Protein AF-A0A975IEJ8-F1 (afdb_monomer_lite)

Secondary structure (DSSP, 8-state):
-HHHHHHHHHHHHHHHHS--PPP-SHHHHHHHHHTT-HHHHHHHHHTT--TT----SSSTGGGSHHHHHHH----HHHHHHTTPPP--HHHHHHHHHHHTT--TTSS-HHHHHHHHSSHHHHHHHHHHHHHTT--HHHHHHHHHHHHHHHHHHHHHHHHTT--TT--B-TGGGS--GGGTT--HHHHHHHHTSTT-B-HHHHHHTT-GGGHHHHHHHHHTTPPP-HHHHHHHHHHT-HHHHHHHHHHHHTT-

Sequence (252 aa):
MKKVIITISLLLLTVILGAQEMPLSSYYFYVAVYREDVKWVQKHLEAGYNPNKCRGEAGWVDSIPLKVLIEGFTNNYYNKIEEKPLNYSDLIILRLLVENGAHVNQLPYIWDRVYSFNNKNLKSWEREREFRGESSSDIKFQKNCFVEDANRLLQAYLEAGADPNMKGHPFPFGKSKKLLFFTDKKAFKYFNSAEATTPLYEAIKKGIQWESQVDLLLKYGAAVDESCLEAAKLSGEEAMVEKIQKLFDGVK

Radius of gyration: 21.51 Å; chains: 1; bounding box: 46×54×61 Å

Foldseek 3Di:
DVVVVVVVVVVVVCVVVVDPDQDQALASCLVCLLVLPLVSVLVNLVVVDQLQAGDADLADQSGGSLSSLLVDQQPQLVCVLVVHDGDDSSLSSVVVSVVSPRDLALALSLQVLLQVDAVVVLVVVLVVCVVVVHDPVSSLSSLLSRLVSSVPVSLSSLVSPRQQFQWADCVCVDRDPVNNPDDSVNRVCRSPDPRTDGSLLSQLLRDDSSVVVNVSSVVSPHDQDPSLLVSNVNNVDPVSNVVSVVVVVVVD

Structure (mmCIF, N/CA/C/O backbone):
data_AF-A0A975IEJ8-F1
#
_entry.id   AF-A0A975IEJ8-F1
#
loop_
_atom_site.group_PDB
_atom_site.id
_atom_site.type_symbol
_atom_site.label_atom_id
_atom_site.label_alt_id
_atom_site.label_comp_id
_atom_site.label_asym_id
_atom_site.label_entity_id
_atom_site.label_seq_id
_atom_site.pdbx_PDB_ins_code
_atom_site.Cartn_x
_atom_site.Cartn_y
_atom_site.Cartn_z
_atom_site.occupancy
_atom_site.B_iso_or_equiv
_atom_site.auth_seq_id
_atom_site.auth_comp_id
_atom_site.auth_asym_id
_atom_site.auth_atom_id
_atom_site.pdbx_PDB_model_num
ATOM 1 N N . MET A 1 1 ? 21.680 39.359 -40.114 1.00 49.34 1 MET A N 1
ATOM 2 C CA . MET A 1 1 ? 22.110 37.939 -40.131 1.00 49.34 1 MET A CA 1
ATOM 3 C C . MET A 1 1 ? 22.673 37.415 -38.803 1.00 49.34 1 MET A C 1
ATOM 5 O O . MET A 1 1 ? 22.395 36.270 -38.490 1.00 49.34 1 MET A O 1
ATOM 9 N N . LYS A 1 2 ? 23.376 38.201 -37.966 1.00 45.38 2 LYS A N 1
ATOM 10 C CA . LYS A 1 2 ? 23.919 37.704 -36.675 1.00 45.38 2 LYS A CA 1
ATOM 11 C C . LYS A 1 2 ? 22.874 37.348 -35.595 1.00 45.38 2 LYS A C 1
ATOM 13 O O . LYS A 1 2 ? 23.133 36.465 -34.791 1.00 45.38 2 LYS A O 1
ATOM 18 N N . LYS A 1 3 ? 21.690 37.979 -35.586 1.00 43.50 3 LYS A N 1
ATOM 19 C CA . LYS A 1 3 ? 20.628 37.682 -34.598 1.00 43.50 3 LYS A CA 1
ATOM 20 C C . LYS A 1 3 ? 19.886 36.361 -34.857 1.00 43.50 3 LYS A C 1
ATOM 22 O O . LYS A 1 3 ? 19.493 35.714 -33.904 1.00 43.50 3 LYS A O 1
ATOM 27 N N . VAL A 1 4 ? 19.761 35.933 -36.117 1.00 48.44 4 VAL A N 1
ATOM 28 C CA . VAL A 1 4 ? 19.039 34.697 -36.489 1.00 48.44 4 VAL A CA 1
ATOM 29 C C . VAL A 1 4 ? 19.840 33.440 -36.119 1.00 48.44 4 VAL A C 1
ATOM 31 O O . VAL A 1 4 ? 19.265 32.450 -35.684 1.00 48.44 4 VAL A O 1
ATOM 34 N N . ILE A 1 5 ? 21.173 33.502 -36.201 1.00 52.06 5 ILE A N 1
ATOM 35 C CA . ILE A 1 5 ? 22.057 32.380 -35.842 1.00 52.06 5 ILE A CA 1
ATOM 36 C C . ILE A 1 5 ? 22.053 32.139 -34.321 1.00 52.06 5 ILE A C 1
ATOM 38 O O . ILE A 1 5 ? 22.007 30.996 -33.883 1.00 52.06 5 ILE A O 1
ATOM 42 N N . ILE A 1 6 ? 22.009 33.202 -33.508 1.00 50.31 6 ILE A N 1
ATOM 43 C CA . ILE A 1 6 ? 21.992 33.086 -32.038 1.00 50.31 6 ILE A CA 1
ATOM 44 C C . ILE A 1 6 ? 20.678 32.460 -31.542 1.00 50.31 6 ILE A C 1
ATOM 46 O O . ILE A 1 6 ? 20.703 31.625 -30.642 1.00 50.31 6 ILE A O 1
ATOM 50 N N . THR A 1 7 ? 19.536 32.802 -32.148 1.00 47.66 7 THR A N 1
ATOM 51 C CA . THR A 1 7 ? 18.233 32.241 -31.751 1.00 47.66 7 THR A CA 1
ATOM 52 C C . THR A 1 7 ? 18.101 30.760 -32.121 1.00 47.66 7 THR A C 1
ATOM 54 O O . THR A 1 7 ? 17.551 29.994 -31.337 1.00 47.66 7 THR A O 1
ATOM 57 N N . ILE A 1 8 ? 18.661 30.329 -33.258 1.00 52.69 8 ILE A N 1
ATOM 58 C CA . ILE A 1 8 ? 18.662 28.915 -33.674 1.00 52.69 8 ILE A CA 1
ATOM 59 C C . ILE A 1 8 ? 19.623 28.085 -32.807 1.00 52.69 8 ILE A C 1
ATOM 61 O O . ILE A 1 8 ? 19.273 26.978 -32.408 1.00 52.69 8 ILE A O 1
ATOM 65 N N . SER A 1 9 ? 20.794 28.619 -32.441 1.00 48.53 9 SER A N 1
ATOM 66 C CA . SER A 1 9 ? 21.728 27.930 -31.538 1.00 48.53 9 SER A CA 1
ATOM 67 C C . SER A 1 9 ? 21.207 27.810 -30.102 1.00 48.53 9 SER A C 1
ATOM 69 O O . SER A 1 9 ? 21.453 26.784 -29.473 1.00 48.53 9 SER A O 1
ATOM 71 N N . LEU A 1 10 ? 20.455 28.795 -29.590 1.00 44.44 10 LEU A N 1
ATOM 72 C CA . LEU A 1 10 ? 19.790 28.669 -28.285 1.00 44.44 10 LEU A CA 1
ATOM 73 C C . LEU A 1 10 ? 18.629 27.667 -28.316 1.00 44.44 10 LEU A C 1
ATOM 75 O O . LEU A 1 10 ? 18.475 26.930 -27.349 1.00 44.44 10 LEU A O 1
ATOM 79 N N . LEU A 1 11 ? 17.859 27.603 -29.412 1.00 45.97 11 LEU A N 1
ATOM 80 C CA . LEU A 1 11 ? 16.805 26.595 -29.577 1.00 45.97 11 LEU A CA 1
ATOM 81 C C . LEU A 1 11 ? 17.379 25.175 -29.707 1.00 45.97 11 LEU A C 1
ATOM 83 O O . LEU A 1 11 ? 16.827 24.236 -29.147 1.00 45.97 11 LEU A O 1
ATOM 87 N N . LEU A 1 12 ? 18.503 25.004 -30.412 1.00 40.53 12 LEU A N 1
ATOM 88 C CA . LEU A 1 12 ? 19.187 23.709 -30.472 1.00 40.53 12 LEU A CA 1
ATOM 89 C C . LEU A 1 12 ? 19.771 23.313 -29.110 1.00 40.53 12 LEU A C 1
ATOM 91 O O . LEU A 1 12 ? 19.679 22.147 -28.741 1.00 40.53 12 LEU A O 1
ATOM 95 N N . LEU A 1 13 ? 20.324 24.256 -28.336 1.00 37.31 13 LEU A N 1
ATOM 96 C CA . LEU A 1 13 ? 20.824 23.948 -26.993 1.00 37.31 13 LEU A CA 1
ATOM 97 C C . LEU A 1 13 ? 19.699 23.581 -26.017 1.00 37.31 13 LEU A C 1
ATOM 99 O O . LEU A 1 13 ? 19.896 22.680 -25.209 1.00 37.31 13 LEU A O 1
ATOM 103 N N . THR A 1 14 ? 18.524 24.214 -26.087 1.00 43.34 14 THR A N 1
ATOM 104 C CA . THR A 1 14 ? 17.379 23.833 -25.241 1.00 43.34 14 THR A CA 1
ATOM 105 C C . THR A 1 14 ? 16.769 22.492 -25.644 1.00 43.34 14 THR A C 1
ATOM 107 O O . THR A 1 14 ? 16.325 21.754 -24.769 1.00 43.34 14 THR A O 1
ATOM 110 N N . VAL A 1 15 ? 16.820 22.117 -26.926 1.00 45.31 15 VAL A N 1
ATOM 111 C CA . VAL A 1 15 ? 16.431 20.769 -27.380 1.00 45.31 15 VAL A CA 1
ATOM 112 C C . VAL A 1 15 ? 17.440 19.705 -26.920 1.00 45.31 15 VAL A C 1
ATOM 114 O O . VAL A 1 15 ? 17.033 18.616 -26.526 1.00 45.31 15 VAL A O 1
ATOM 117 N N . ILE A 1 16 ? 18.739 20.022 -26.890 1.00 44.31 16 ILE A N 1
ATOM 118 C CA . ILE A 1 16 ? 19.797 19.095 -26.443 1.00 44.31 16 ILE A CA 1
ATOM 119 C C . ILE A 1 16 ? 19.853 18.979 -24.905 1.00 44.31 16 ILE A C 1
ATOM 121 O O . ILE A 1 16 ? 20.153 17.909 -24.382 1.00 44.31 16 ILE A O 1
ATOM 125 N N . LEU A 1 17 ? 19.511 20.037 -24.161 1.00 39.66 17 LEU A N 1
ATOM 126 C CA . LEU A 1 17 ? 19.425 20.014 -22.690 1.00 39.66 17 LEU A CA 1
ATOM 127 C C . LEU A 1 17 ? 18.091 19.451 -22.163 1.00 39.66 17 LEU A C 1
ATOM 129 O O . LEU A 1 17 ? 18.017 19.065 -20.999 1.00 39.66 17 LEU A O 1
ATOM 133 N N . GLY A 1 18 ? 17.051 19.383 -23.001 1.00 44.12 18 GLY A N 1
ATOM 134 C CA . GLY A 1 18 ? 15.711 18.900 -22.637 1.00 44.12 18 GLY A CA 1
ATOM 135 C C . GLY A 1 18 ? 15.520 17.379 -22.678 1.00 44.12 18 GLY A C 1
ATOM 136 O O . GLY A 1 18 ? 14.453 16.891 -22.315 1.00 44.12 18 GLY A O 1
ATOM 137 N N . ALA A 1 19 ? 16.526 16.615 -23.106 1.00 52.72 19 ALA A N 1
ATOM 138 C CA . ALA A 1 19 ? 16.454 15.159 -23.191 1.00 52.72 19 ALA A CA 1
ATOM 139 C C . ALA A 1 19 ? 17.810 14.534 -22.854 1.00 52.72 19 ALA A C 1
ATOM 141 O O . ALA A 1 19 ? 18.460 13.930 -23.703 1.00 52.72 19 ALA A O 1
ATOM 142 N N . GLN A 1 20 ? 18.260 14.675 -21.607 1.00 60.50 20 GLN A N 1
ATOM 143 C CA . GLN A 1 20 ? 19.351 13.827 -21.143 1.00 60.50 20 GLN A CA 1
ATOM 144 C C . GLN A 1 20 ? 18.837 12.379 -21.154 1.00 60.50 20 GLN A C 1
ATOM 146 O O . GLN A 1 20 ? 17.944 12.024 -20.382 1.00 60.50 20 GLN A O 1
ATOM 151 N N . GLU A 1 21 ? 19.323 11.567 -22.095 1.00 83.12 21 GLU A N 1
ATOM 152 C CA . GLU A 1 21 ? 18.922 10.167 -22.183 1.00 83.12 21 GLU A CA 1
ATOM 153 C C . GLU A 1 21 ? 19.316 9.432 -20.900 1.00 83.12 21 GLU A C 1
ATOM 155 O O . GLU A 1 21 ? 20.454 9.522 -20.437 1.00 83.12 21 GLU A O 1
ATOM 160 N N . MET A 1 22 ? 18.362 8.715 -20.308 1.00 87.56 22 MET A N 1
ATOM 161 C CA . MET A 1 22 ? 18.620 7.861 -19.162 1.00 87.56 22 MET A CA 1
ATOM 162 C C . MET A 1 22 ? 19.276 6.561 -19.661 1.00 87.56 22 MET A C 1
ATOM 164 O O . MET A 1 22 ? 18.692 5.878 -20.506 1.00 87.56 22 MET A O 1
ATOM 168 N N . PRO A 1 23 ? 20.472 6.186 -19.175 1.00 92.50 23 PRO A N 1
ATOM 169 C CA . PRO A 1 23 ? 21.103 4.933 -19.575 1.00 92.50 23 PRO A CA 1
ATOM 170 C C . PRO A 1 23 ? 20.243 3.733 -19.175 1.00 92.50 23 PRO A C 1
ATOM 172 O O . PRO A 1 23 ? 19.773 3.671 -18.043 1.00 92.50 23 PRO A O 1
ATOM 175 N N . LEU A 1 24 ? 20.098 2.739 -20.053 1.00 95.31 24 LEU A N 1
ATOM 176 C CA . LEU A 1 24 ? 19.436 1.485 -19.692 1.00 95.31 24 LEU A CA 1
ATOM 177 C C . LEU A 1 24 ? 20.344 0.692 -18.746 1.00 95.31 24 LEU A C 1
ATOM 179 O O . LEU A 1 24 ? 21.352 0.122 -19.162 1.00 95.31 24 LEU A O 1
ATOM 183 N N . SER A 1 25 ? 19.999 0.677 -17.459 1.00 95.81 25 SER A N 1
ATOM 184 C CA . SER A 1 25 ? 20.690 -0.103 -16.426 1.00 95.81 25 SER A CA 1
ATOM 185 C C . SER A 1 25 ? 19.736 -0.430 -15.280 1.00 95.81 25 SER A C 1
ATOM 187 O O . SER A 1 25 ? 18.724 0.241 -15.100 1.00 95.81 25 SER A O 1
ATOM 189 N N . SER A 1 26 ? 20.073 -1.405 -14.429 1.00 94.56 26 SER A N 1
ATOM 190 C CA . SER A 1 26 ? 19.203 -1.757 -13.295 1.00 94.56 26 SER A CA 1
ATOM 191 C C . SER A 1 26 ? 19.037 -0.612 -12.290 1.00 94.56 26 SER A C 1
ATOM 193 O O . SER A 1 26 ? 18.013 -0.548 -11.616 1.00 94.56 26 SER A O 1
ATOM 195 N N . TYR A 1 27 ? 20.026 0.283 -12.181 1.00 95.44 27 TYR A N 1
ATOM 196 C CA . TYR A 1 27 ? 19.934 1.476 -11.332 1.00 95.44 27 TYR A CA 1
ATOM 197 C C . TYR A 1 27 ? 18.999 2.518 -11.943 1.00 95.44 27 TYR A C 1
ATOM 199 O O . TYR A 1 27 ? 18.121 3.047 -11.275 1.00 95.44 27 TYR A O 1
ATOM 207 N N . TYR A 1 28 ? 19.130 2.769 -13.240 1.00 96.31 28 TYR A N 1
ATOM 208 C CA . TYR A 1 28 ? 18.258 3.718 -13.919 1.00 96.31 28 TYR A CA 1
ATOM 209 C C . TYR A 1 28 ? 16.823 3.206 -14.085 1.00 96.31 28 TYR A C 1
ATOM 211 O O . TYR A 1 28 ? 15.901 4.015 -14.084 1.00 96.31 28 TYR A O 1
ATOM 219 N N . PHE A 1 29 ? 16.600 1.889 -14.080 1.00 97.31 29 PHE A N 1
ATOM 220 C CA . PHE A 1 29 ? 15.250 1.345 -13.955 1.00 97.31 29 PHE A CA 1
ATOM 221 C C . PHE A 1 29 ? 14.619 1.704 -12.600 1.00 97.31 29 PHE A C 1
ATOM 223 O O . PHE A 1 29 ? 13.480 2.161 -12.559 1.00 97.31 29 PHE A O 1
ATOM 230 N N . TYR A 1 30 ? 15.379 1.589 -11.501 1.00 96.00 30 TYR A N 1
ATOM 231 C CA . TYR A 1 30 ? 14.958 2.093 -10.187 1.00 96.00 30 TYR A CA 1
ATOM 232 C C . TYR A 1 30 ? 14.643 3.595 -10.239 1.00 96.00 30 TYR A C 1
ATOM 234 O O . TYR A 1 30 ? 13.567 4.003 -9.812 1.00 96.00 30 TYR A O 1
ATOM 242 N N . VAL A 1 31 ? 15.534 4.409 -10.819 1.00 95.12 31 VAL A N 1
ATOM 243 C CA . VAL A 1 31 ? 15.336 5.864 -10.937 1.00 95.12 31 VAL A CA 1
ATOM 244 C C . VAL A 1 31 ? 14.078 6.202 -11.740 1.00 95.12 31 VAL A C 1
ATOM 246 O O . VAL A 1 31 ? 13.349 7.109 -11.351 1.00 95.12 31 VAL A O 1
ATOM 249 N N . ALA A 1 32 ? 13.809 5.491 -12.838 1.00 96.25 32 ALA A N 1
ATOM 250 C CA . ALA A 1 32 ? 12.614 5.697 -13.653 1.00 96.25 32 ALA A CA 1
ATOM 251 C C . ALA A 1 32 ? 11.329 5.407 -12.865 1.00 96.25 32 ALA A C 1
ATOM 253 O O . ALA A 1 32 ? 10.400 6.208 -12.911 1.00 96.25 32 ALA A O 1
ATOM 254 N N . VAL A 1 33 ? 11.299 4.309 -12.101 1.00 96.31 33 VAL A N 1
ATOM 255 C CA . VAL A 1 33 ? 10.155 3.959 -11.242 1.00 96.31 33 VAL A CA 1
ATOM 256 C C . VAL A 1 33 ? 9.995 4.971 -10.106 1.00 96.31 33 VAL A C 1
ATOM 258 O O . VAL A 1 33 ? 8.903 5.491 -9.912 1.00 96.31 33 VAL A O 1
ATOM 261 N N . TYR A 1 34 ? 11.080 5.311 -9.405 1.00 93.81 34 TYR A N 1
ATOM 262 C CA . TYR A 1 34 ? 11.079 6.275 -8.299 1.00 93.81 34 TYR A CA 1
ATOM 263 C C . TYR A 1 34 ? 10.619 7.677 -8.725 1.00 93.81 34 TYR A C 1
ATOM 265 O O . TYR A 1 34 ? 9.957 8.377 -7.967 1.00 93.81 34 TYR A O 1
ATOM 273 N N . ARG A 1 35 ? 10.972 8.103 -9.944 1.00 92.94 35 ARG A N 1
ATOM 274 C CA . ARG A 1 35 ? 10.556 9.395 -10.515 1.00 92.94 35 ARG A CA 1
ATOM 275 C C . ARG A 1 35 ? 9.203 9.347 -11.217 1.00 92.94 35 ARG A C 1
ATOM 277 O O . ARG A 1 35 ? 8.796 10.363 -11.773 1.00 92.94 35 ARG A O 1
ATOM 284 N N . GLU A 1 36 ? 8.554 8.187 -11.233 1.00 94.56 36 GLU A N 1
ATOM 285 C CA . GLU A 1 36 ? 7.299 7.952 -11.941 1.00 94.56 36 GLU A CA 1
ATOM 286 C C . GLU A 1 36 ? 7.369 8.347 -13.436 1.00 94.56 36 GLU A C 1
ATOM 288 O O . GLU A 1 36 ? 6.415 8.863 -14.022 1.00 94.56 36 GLU A O 1
ATOM 293 N N . ASP A 1 37 ? 8.513 8.096 -14.083 1.00 95.06 37 ASP A N 1
ATOM 294 C CA . ASP A 1 37 ? 8.721 8.403 -15.500 1.00 95.06 37 ASP A CA 1
ATOM 295 C C . ASP A 1 37 ? 8.233 7.248 -16.383 1.00 95.06 37 ASP A C 1
ATOM 297 O O . ASP A 1 37 ? 8.970 6.308 -16.698 1.00 95.06 37 ASP A O 1
ATOM 301 N N . VAL A 1 38 ? 6.965 7.334 -16.795 1.00 96.94 38 VAL A N 1
ATOM 302 C CA . VAL A 1 38 ? 6.269 6.315 -17.600 1.00 96.94 38 VAL A CA 1
ATOM 303 C C . VAL A 1 38 ? 7.073 5.916 -18.838 1.00 96.94 38 VAL A C 1
ATOM 305 O O . VAL A 1 38 ? 7.212 4.731 -19.141 1.00 96.94 38 VAL A O 1
ATOM 308 N N . LYS A 1 39 ? 7.631 6.900 -19.554 1.00 97.19 39 LYS A N 1
ATOM 309 C CA . LYS A 1 39 ? 8.361 6.664 -20.804 1.00 97.19 39 LYS A CA 1
ATOM 310 C C . LYS A 1 39 ? 9.624 5.853 -20.546 1.00 97.19 39 LYS A C 1
ATOM 312 O O . LYS A 1 39 ? 9.934 4.942 -21.314 1.00 97.19 39 LYS A O 1
ATOM 317 N N . TRP A 1 40 ? 10.370 6.182 -19.495 1.00 97.62 40 TRP A N 1
ATOM 318 C CA . TRP A 1 40 ? 11.585 5.443 -19.169 1.00 97.62 40 TRP A CA 1
ATOM 319 C C . TRP A 1 40 ? 11.301 4.081 -18.550 1.00 97.62 40 TRP A C 1
ATOM 321 O O . TRP A 1 40 ? 12.028 3.144 -18.871 1.00 97.62 40 TRP A O 1
ATOM 331 N N . VAL A 1 41 ? 10.246 3.926 -17.746 1.00 98.12 41 VAL A N 1
ATOM 332 C CA . VAL A 1 41 ? 9.804 2.602 -17.279 1.00 98.12 41 VAL A CA 1
ATOM 333 C C . VAL A 1 41 ? 9.491 1.700 -18.472 1.00 98.12 41 VAL A C 1
ATOM 335 O O . VAL A 1 41 ? 10.059 0.613 -18.566 1.00 98.12 41 VAL A O 1
ATOM 338 N N . GLN A 1 42 ? 8.681 2.181 -19.421 1.00 98.56 42 GLN A N 1
ATOM 339 C CA . GLN A 1 42 ? 8.337 1.442 -20.637 1.00 98.56 42 GLN A CA 1
ATOM 340 C C . GLN A 1 42 ? 9.589 1.013 -21.414 1.00 98.56 42 GLN A C 1
ATOM 342 O O . GLN A 1 42 ? 9.758 -0.167 -21.709 1.00 98.56 42 GLN A O 1
ATOM 347 N N . LYS A 1 43 ? 10.517 1.946 -21.671 1.00 98.00 43 LYS A N 1
ATOM 348 C CA . LYS A 1 43 ? 11.773 1.649 -22.380 1.00 98.00 43 LYS A CA 1
ATOM 349 C C . LYS A 1 43 ? 12.623 0.576 -21.693 1.00 98.00 43 LYS A C 1
ATOM 351 O O . LYS A 1 43 ? 13.257 -0.224 -22.375 1.00 98.00 43 LYS A O 1
ATOM 356 N N . HIS A 1 44 ? 12.682 0.565 -20.360 1.00 98.50 44 HIS A N 1
ATOM 357 C CA . HIS A 1 44 ? 13.417 -0.475 -19.635 1.00 98.50 44 HIS A CA 1
ATOM 358 C C . HIS A 1 44 ? 12.715 -1.832 -19.755 1.00 98.50 44 HIS A C 1
ATOM 360 O O . HIS A 1 44 ? 13.378 -2.835 -20.007 1.00 98.50 44 HIS A O 1
ATOM 366 N N . LEU A 1 45 ? 11.389 -1.880 -19.632 1.00 98.50 45 LEU A N 1
ATOM 367 C CA . LEU A 1 45 ? 10.635 -3.128 -19.782 1.00 98.50 45 LEU A CA 1
ATOM 368 C C . LEU A 1 45 ? 10.785 -3.713 -21.197 1.00 98.50 45 LEU A C 1
ATOM 370 O O . LEU A 1 45 ? 11.111 -4.889 -21.337 1.00 98.50 45 LEU A O 1
ATOM 374 N N . GLU A 1 46 ? 10.688 -2.881 -22.239 1.00 98.31 46 GLU A N 1
ATOM 375 C CA . GLU A 1 46 ? 10.922 -3.274 -23.641 1.00 98.31 46 GLU A CA 1
ATOM 376 C C . GLU A 1 46 ? 12.343 -3.796 -23.892 1.00 98.31 46 GLU A C 1
ATOM 378 O O . GLU A 1 46 ? 12.551 -4.680 -24.721 1.00 98.31 46 GLU A O 1
ATOM 383 N N . ALA A 1 47 ? 13.329 -3.288 -23.148 1.00 98.00 47 ALA A N 1
ATOM 384 C CA . ALA A 1 47 ? 14.708 -3.766 -23.194 1.00 98.00 47 ALA A CA 1
ATOM 385 C C . ALA A 1 47 ? 14.939 -5.074 -22.403 1.00 98.00 47 ALA A C 1
ATOM 387 O O . ALA A 1 47 ? 16.080 -5.527 -22.296 1.00 98.00 47 ALA A O 1
ATOM 388 N N . GLY A 1 48 ? 13.888 -5.682 -21.840 1.00 97.88 48 GLY A N 1
ATOM 389 C CA . GLY A 1 48 ? 13.944 -6.973 -21.149 1.00 97.88 48 GLY A CA 1
ATOM 390 C C . GLY A 1 48 ? 14.348 -6.895 -19.675 1.00 97.88 48 GLY A C 1
ATOM 391 O O . GLY A 1 48 ? 14.806 -7.890 -19.107 1.00 97.88 48 GLY A O 1
ATOM 392 N N . TYR A 1 49 ? 14.217 -5.729 -19.035 1.00 98.12 49 TYR A N 1
ATOM 393 C CA . TYR A 1 49 ? 14.493 -5.601 -17.604 1.00 98.12 49 TYR A CA 1
ATOM 394 C C . TYR A 1 49 ? 13.446 -6.344 -16.770 1.00 98.12 49 TYR A C 1
ATOM 396 O O . TYR A 1 49 ? 12.249 -6.271 -17.027 1.00 98.12 49 TYR A O 1
ATOM 404 N N . ASN A 1 50 ? 13.907 -7.044 -15.730 1.00 97.81 50 ASN A N 1
ATOM 405 C CA . ASN A 1 50 ? 13.035 -7.809 -14.844 1.00 97.81 50 ASN A CA 1
ATOM 406 C C . ASN A 1 50 ? 12.148 -6.864 -14.005 1.00 97.81 50 ASN A C 1
ATOM 408 O O . ASN A 1 50 ? 12.687 -6.133 -13.170 1.00 97.81 50 ASN A O 1
ATOM 412 N N . PRO A 1 51 ? 10.809 -6.915 -14.122 1.00 97.88 51 PRO A N 1
ATOM 413 C CA . PRO A 1 51 ? 9.911 -6.017 -13.390 1.00 97.88 51 PRO A CA 1
ATOM 414 C C . PRO A 1 51 ? 9.866 -6.287 -11.875 1.00 97.88 51 PRO A C 1
ATOM 416 O O . PRO A 1 51 ? 9.334 -5.478 -11.121 1.00 97.88 51 PRO A O 1
ATOM 419 N N . ASN A 1 52 ? 10.454 -7.393 -11.409 1.00 97.06 52 ASN A N 1
ATOM 420 C CA . ASN A 1 52 ? 10.583 -7.751 -9.994 1.00 97.06 52 ASN A CA 1
ATOM 421 C C . ASN A 1 52 ? 11.942 -7.368 -9.393 1.00 97.06 52 ASN A C 1
ATOM 423 O O . ASN A 1 52 ? 12.200 -7.655 -8.222 1.00 97.06 52 ASN A O 1
ATOM 427 N N . LYS A 1 53 ? 12.854 -6.779 -10.185 1.00 95.31 53 LYS A N 1
ATOM 428 C CA . LYS A 1 53 ? 14.211 -6.487 -9.720 1.00 95.31 53 LYS A CA 1
ATOM 429 C C . LYS A 1 53 ? 14.839 -5.269 -10.389 1.00 95.31 53 LYS A C 1
ATOM 431 O O . LYS A 1 53 ? 15.079 -5.244 -11.592 1.00 95.31 53 LYS A O 1
ATOM 436 N N . CYS A 1 54 ? 15.252 -4.317 -9.568 1.00 94.75 54 CYS A N 1
ATOM 437 C CA . CYS A 1 54 ? 16.104 -3.196 -9.945 1.00 94.75 54 CYS A CA 1
ATOM 438 C C . CYS A 1 54 ? 17.306 -3.096 -8.986 1.00 94.75 54 CYS A C 1
ATOM 440 O O . CYS A 1 54 ? 17.520 -3.967 -8.139 1.00 94.75 54 CYS A O 1
ATOM 442 N N . ARG A 1 55 ? 18.147 -2.069 -9.151 1.00 91.31 55 ARG A N 1
ATOM 443 C CA . ARG A 1 55 ? 19.221 -1.740 -8.205 1.00 91.31 55 ARG A CA 1
ATOM 444 C C . ARG A 1 55 ? 18.853 -0.445 -7.486 1.00 91.31 55 ARG A C 1
ATOM 446 O O . ARG A 1 55 ? 19.135 0.629 -8.005 1.00 91.31 55 ARG A O 1
ATOM 453 N N . GLY A 1 56 ? 18.239 -0.578 -6.315 1.00 85.06 56 GLY A N 1
ATOM 454 C CA . GLY A 1 56 ? 17.880 0.546 -5.455 1.00 85.06 56 GLY A CA 1
ATOM 455 C C . GLY A 1 56 ? 19.063 1.174 -4.715 1.00 85.06 56 GLY A C 1
ATOM 456 O O . GLY A 1 56 ? 20.190 0.671 -4.772 1.00 85.06 56 GLY A O 1
ATOM 457 N N . GLU A 1 57 ? 18.800 2.266 -3.995 1.00 83.75 57 GLU A N 1
ATOM 458 C CA . GLU A 1 57 ? 19.823 3.029 -3.263 1.00 83.75 57 GLU A CA 1
ATOM 459 C C . GLU A 1 57 ? 19.957 2.609 -1.794 1.00 83.75 57 GLU A C 1
ATOM 461 O O . GLU A 1 57 ? 21.074 2.575 -1.273 1.00 83.75 57 GLU A O 1
ATOM 466 N N . ALA A 1 58 ? 18.856 2.245 -1.128 1.00 77.50 58 ALA A N 1
ATOM 467 C CA . ALA A 1 58 ? 18.839 1.925 0.301 1.00 77.50 58 ALA A CA 1
ATOM 468 C C . ALA A 1 58 ? 18.753 0.419 0.617 1.00 77.50 58 ALA A C 1
ATOM 470 O O . ALA A 1 58 ? 18.534 0.031 1.767 1.00 77.50 58 ALA A O 1
ATOM 471 N N . GLY A 1 59 ? 19.005 -0.447 -0.368 1.00 76.00 59 GLY A N 1
ATOM 472 C CA . GLY A 1 59 ? 19.179 -1.885 -0.158 1.00 76.00 59 GLY A CA 1
ATOM 473 C C . GLY A 1 59 ? 18.029 -2.743 -0.680 1.00 76.00 59 GLY A C 1
ATOM 474 O O . GLY A 1 59 ? 17.554 -2.554 -1.798 1.00 76.00 59 GLY A O 1
ATOM 475 N N . TRP A 1 60 ? 17.657 -3.761 0.103 1.00 87.12 60 TRP A N 1
ATOM 476 C CA . TRP A 1 60 ? 16.797 -4.865 -0.340 1.00 87.12 60 TRP A CA 1
ATOM 477 C C . TRP A 1 60 ? 15.406 -4.415 -0.815 1.00 87.12 60 TRP A C 1
ATOM 479 O O . TRP A 1 60 ? 14.990 -4.811 -1.901 1.00 87.12 60 TRP A O 1
ATOM 489 N N . VAL A 1 61 ? 14.721 -3.561 -0.047 1.00 84.31 61 VAL A N 1
ATOM 490 C CA . VAL A 1 61 ? 13.368 -3.077 -0.385 1.00 84.31 61 VAL A CA 1
ATOM 491 C C . VAL A 1 61 ? 13.349 -2.223 -1.655 1.00 84.31 61 VAL A C 1
ATOM 493 O O . VAL A 1 61 ? 12.523 -2.463 -2.531 1.00 84.31 61 VAL A O 1
ATOM 496 N N . ASP A 1 62 ? 14.315 -1.317 -1.819 1.00 87.25 62 ASP A N 1
ATOM 497 C CA . ASP A 1 62 ? 14.425 -0.438 -2.995 1.00 87.25 62 ASP A CA 1
ATOM 498 C C . ASP A 1 62 ? 14.819 -1.190 -4.271 1.00 87.25 62 ASP A C 1
ATOM 500 O O . ASP A 1 62 ? 14.804 -0.633 -5.365 1.00 87.25 62 ASP A O 1
ATOM 504 N N . SER A 1 63 ? 15.220 -2.456 -4.148 1.00 91.38 63 SER A N 1
ATOM 505 C CA . SER A 1 63 ? 15.578 -3.299 -5.289 1.00 91.38 63 SER A CA 1
ATOM 506 C C . SER A 1 63 ? 14.360 -3.979 -5.925 1.00 91.38 63 SER A C 1
ATOM 508 O O . SER A 1 63 ? 14.532 -4.820 -6.809 1.00 91.38 63 SER A O 1
ATOM 510 N N . ILE A 1 64 ? 13.141 -3.633 -5.492 1.00 94.69 64 ILE A N 1
ATOM 511 C CA . ILE A 1 64 ? 11.880 -4.210 -5.965 1.00 94.69 64 ILE A CA 1
ATOM 512 C C . ILE A 1 64 ? 10.994 -3.080 -6.524 1.00 94.69 64 ILE A C 1
ATOM 514 O O . ILE A 1 64 ? 10.489 -2.274 -5.744 1.00 94.69 64 ILE A O 1
ATOM 518 N N . PRO A 1 65 ? 10.757 -3.009 -7.849 1.00 96.81 65 PRO A N 1
ATOM 519 C CA . PRO A 1 65 ? 10.029 -1.902 -8.479 1.00 96.81 65 PRO A CA 1
ATOM 520 C C . PRO A 1 65 ? 8.651 -1.598 -7.879 1.00 96.81 65 PRO A C 1
ATOM 522 O O . PRO A 1 65 ? 8.358 -0.441 -7.593 1.00 96.81 65 PRO A O 1
ATOM 525 N N . LEU A 1 66 ? 7.827 -2.616 -7.607 1.00 97.06 66 LEU A N 1
ATOM 526 C CA . LEU A 1 66 ? 6.525 -2.405 -6.959 1.00 97.06 66 LEU A CA 1
ATOM 527 C C . LEU A 1 66 ? 6.661 -1.828 -5.540 1.00 97.06 66 LEU A C 1
ATOM 529 O O . LEU A 1 66 ? 5.863 -0.991 -5.130 1.00 97.06 66 LEU A O 1
ATOM 533 N N . LYS A 1 67 ? 7.715 -2.195 -4.797 1.00 94.31 67 LYS A N 1
ATOM 534 C CA . LYS A 1 67 ? 7.964 -1.602 -3.477 1.00 94.31 67 LYS A CA 1
ATOM 535 C C . LYS A 1 67 ? 8.298 -0.116 -3.584 1.00 94.31 67 LYS A C 1
ATOM 537 O O . LYS A 1 67 ? 7.780 0.683 -2.813 1.00 94.31 67 LYS A O 1
ATOM 542 N N . VAL A 1 68 ? 9.143 0.242 -4.546 1.00 94.06 68 VAL A N 1
ATOM 543 C CA . VAL A 1 68 ? 9.532 1.635 -4.804 1.00 94.06 68 VAL A CA 1
ATOM 544 C C . VAL A 1 68 ? 8.308 2.460 -5.187 1.00 94.06 68 VAL A C 1
ATOM 546 O O . VAL A 1 68 ? 8.098 3.547 -4.659 1.00 94.06 68 VAL A O 1
ATOM 549 N N . LEU A 1 69 ? 7.465 1.916 -6.066 1.00 95.12 69 LEU A N 1
ATOM 550 C CA . LEU A 1 69 ? 6.267 2.597 -6.535 1.00 95.12 69 LEU A CA 1
ATOM 551 C C . LEU A 1 69 ? 5.249 2.830 -5.413 1.00 95.12 69 LEU A C 1
ATOM 553 O O . LEU A 1 69 ? 4.682 3.913 -5.322 1.00 95.12 69 LEU A O 1
ATOM 557 N N . ILE A 1 70 ? 5.004 1.834 -4.553 1.00 91.94 70 ILE A N 1
ATOM 558 C CA . ILE A 1 70 ? 3.957 1.953 -3.529 1.00 91.94 70 ILE A CA 1
ATOM 559 C C . ILE A 1 70 ? 4.306 2.925 -2.392 1.00 91.94 70 ILE A C 1
ATOM 561 O O . ILE A 1 70 ? 3.406 3.433 -1.717 1.00 91.94 70 ILE A O 1
ATOM 565 N N . GLU A 1 71 ? 5.589 3.242 -2.200 1.00 86.06 71 GLU A N 1
ATOM 566 C CA . GLU A 1 71 ? 6.020 4.330 -1.313 1.00 86.06 71 GLU A CA 1
ATOM 567 C C . GLU A 1 71 ? 5.715 5.720 -1.889 1.00 86.06 71 GLU A C 1
ATOM 569 O O . GLU A 1 71 ? 5.549 6.678 -1.129 1.00 86.06 71 GLU A O 1
ATOM 574 N N . GLY A 1 72 ? 5.618 5.829 -3.217 1.00 81.75 72 GLY A N 1
ATOM 575 C CA . GLY A 1 72 ? 5.352 7.073 -3.929 1.00 81.75 72 GLY A CA 1
ATOM 576 C C . GLY A 1 72 ? 4.032 7.716 -3.510 1.00 81.75 72 GLY A C 1
ATOM 577 O O . GLY A 1 72 ? 3.014 7.053 -3.296 1.00 81.75 72 GLY A O 1
ATOM 578 N N . PHE A 1 73 ? 4.032 9.037 -3.372 1.00 81.00 73 PHE A N 1
ATOM 579 C CA . PHE A 1 73 ? 2.826 9.814 -3.107 1.00 81.00 73 PHE A CA 1
ATOM 580 C C . PHE A 1 73 ? 2.812 10.998 -4.068 1.00 81.00 73 PHE A C 1
ATOM 582 O O . PHE A 1 73 ? 3.494 11.995 -3.835 1.00 81.00 73 PHE A O 1
ATOM 589 N N . THR A 1 74 ? 2.041 10.879 -5.153 1.00 74.50 74 THR A N 1
ATOM 590 C CA . THR A 1 74 ? 1.949 11.875 -6.240 1.00 74.50 74 THR A CA 1
ATOM 591 C C . THR A 1 74 ? 1.464 13.250 -5.772 1.00 74.50 74 THR A C 1
ATOM 593 O O . THR A 1 74 ? 1.543 14.219 -6.526 1.00 74.50 74 THR A O 1
ATOM 596 N N . ASN A 1 75 ? 0.984 13.353 -4.526 1.00 80.50 75 ASN A N 1
ATOM 597 C CA . ASN A 1 75 ? 0.389 14.545 -3.934 1.00 80.50 75 ASN A CA 1
ATOM 598 C C . ASN A 1 75 ? -0.792 15.073 -4.768 1.00 80.50 75 ASN A C 1
ATOM 600 O O . ASN A 1 75 ? -1.014 16.283 -4.830 1.00 80.50 75 ASN A O 1
ATOM 604 N N . ASN A 1 76 ? -1.583 14.187 -5.387 1.00 86.56 76 ASN A N 1
ATOM 605 C CA . ASN A 1 76 ? -2.785 14.591 -6.121 1.00 86.56 76 ASN A CA 1
ATOM 606 C C . ASN A 1 76 ? -3.785 15.312 -5.227 1.00 86.56 76 ASN A C 1
ATOM 608 O O . ASN A 1 76 ? -4.545 16.134 -5.730 1.00 86.56 76 ASN A O 1
ATOM 612 N N . TYR A 1 77 ? -3.764 15.064 -3.914 1.00 85.88 77 TYR A N 1
ATOM 613 C CA . TYR A 1 77 ? -4.552 15.861 -2.978 1.00 85.88 77 TYR A CA 1
ATOM 614 C C . TYR A 1 77 ? -4.234 17.362 -3.110 1.00 85.88 77 TYR A C 1
ATOM 616 O O . TYR A 1 77 ? -5.158 18.163 -3.162 1.00 85.88 77 TYR A O 1
ATOM 624 N N . TYR A 1 78 ? -2.959 17.748 -3.255 1.00 85.06 78 TYR A N 1
ATOM 625 C CA . TYR A 1 78 ? -2.556 19.144 -3.438 1.00 85.06 78 TYR A CA 1
ATOM 626 C C . TYR A 1 78 ? -3.052 19.695 -4.776 1.00 85.06 78 TYR A C 1
ATOM 628 O O . TYR A 1 78 ? -3.630 20.777 -4.819 1.00 85.06 78 TYR A O 1
ATOM 636 N N . ASN A 1 79 ? -2.908 18.925 -5.858 1.00 88.88 79 ASN A N 1
ATOM 637 C CA . ASN A 1 79 ? -3.424 19.332 -7.165 1.00 88.88 79 ASN A CA 1
ATOM 638 C C . ASN A 1 79 ? -4.948 19.495 -7.154 1.00 88.88 79 ASN A C 1
ATOM 640 O O . ASN A 1 79 ? -5.452 20.436 -7.751 1.00 88.88 79 ASN A O 1
ATOM 644 N N . LYS A 1 80 ? -5.678 18.641 -6.431 1.00 87.50 80 LYS A N 1
ATOM 645 C CA . LYS A 1 80 ? -7.132 18.748 -6.266 1.00 87.50 80 LYS A CA 1
ATOM 646 C C . LYS A 1 80 ? -7.536 20.014 -5.508 1.00 87.50 80 LYS A C 1
ATOM 648 O O . LYS A 1 80 ? -8.481 20.675 -5.915 1.00 87.50 80 LYS A O 1
ATOM 653 N N . ILE A 1 81 ? -6.814 20.355 -4.440 1.00 86.12 81 ILE A N 1
ATOM 654 C CA . ILE A 1 81 ? -7.046 21.574 -3.645 1.00 86.12 81 ILE A CA 1
ATOM 655 C C . ILE A 1 81 ? -6.788 22.833 -4.479 1.00 86.12 81 ILE A C 1
ATOM 657 O O . ILE A 1 81 ? -7.512 23.813 -4.369 1.00 86.12 81 ILE A O 1
ATOM 661 N N . GLU A 1 82 ? -5.758 22.793 -5.318 1.00 87.50 82 GLU A N 1
ATOM 662 C CA . GLU A 1 82 ? -5.298 23.921 -6.133 1.00 87.50 82 GLU A CA 1
ATOM 663 C C . GLU A 1 82 ? -5.916 23.952 -7.539 1.00 87.50 82 GLU A C 1
ATOM 665 O O . GLU A 1 82 ? -5.478 24.738 -8.377 1.00 87.50 82 GLU A O 1
ATOM 670 N N . GLU A 1 83 ? -6.866 23.057 -7.826 1.00 89.44 83 GLU A N 1
ATOM 671 C CA . GLU A 1 83 ? -7.509 22.898 -9.139 1.00 89.44 83 GLU A CA 1
ATOM 672 C C . GLU A 1 83 ? -6.511 22.714 -10.306 1.00 89.44 83 GLU A C 1
ATOM 674 O O . GLU A 1 83 ? -6.730 23.138 -11.443 1.00 89.44 83 GLU A O 1
ATOM 679 N N . LYS A 1 84 ? -5.384 22.051 -10.031 1.00 91.69 84 LYS A N 1
ATOM 680 C CA . LYS A 1 84 ? -4.343 21.706 -11.007 1.00 91.69 84 LYS A CA 1
ATOM 681 C C . LYS A 1 84 ? -4.610 20.331 -11.632 1.00 91.69 84 LYS A C 1
ATOM 683 O O . LYS A 1 84 ? -5.258 19.483 -11.013 1.00 91.69 84 LYS A O 1
ATOM 688 N N . PRO A 1 85 ? -4.070 20.060 -12.836 1.00 91.12 85 PRO A N 1
ATOM 689 C CA . PRO A 1 85 ? -4.153 18.737 -13.444 1.00 91.12 85 PRO A CA 1
ATOM 690 C C . PRO A 1 85 ? -3.644 17.634 -12.508 1.00 91.12 85 PRO A C 1
ATOM 692 O O . PRO A 1 85 ? -2.581 17.755 -11.896 1.00 91.12 85 PRO A O 1
ATOM 695 N N . LEU A 1 86 ? -4.406 16.547 -12.414 1.00 90.69 86 LEU A N 1
ATOM 696 C CA . LEU A 1 86 ? -4.043 15.376 -11.619 1.00 90.69 86 LEU A CA 1
ATOM 697 C C . LEU A 1 86 ? -3.002 14.525 -12.362 1.00 90.69 86 LEU A C 1
ATOM 699 O O . LEU A 1 86 ? -3.032 14.417 -13.588 1.00 90.69 86 LEU A O 1
ATOM 703 N N . ASN A 1 87 ? -2.089 13.909 -11.612 1.00 90.56 87 ASN A N 1
ATOM 704 C CA . ASN A 1 87 ? -1.035 13.039 -12.125 1.00 90.56 87 ASN A CA 1
ATOM 705 C C . ASN A 1 87 ? -1.334 11.574 -11.766 1.00 90.56 87 ASN A C 1
ATOM 707 O O . ASN A 1 87 ? -1.455 11.228 -10.593 1.00 90.56 87 ASN A O 1
ATOM 711 N N . TYR A 1 88 ? -1.419 10.706 -12.773 1.00 92.75 88 TYR A N 1
ATOM 712 C CA . TYR A 1 88 ? -1.685 9.272 -12.606 1.00 92.75 88 TYR A CA 1
ATOM 713 C C . TYR A 1 88 ? -0.560 8.390 -13.168 1.00 92.75 88 TYR A C 1
ATOM 715 O O . TYR A 1 88 ? -0.794 7.231 -13.514 1.00 92.75 88 TYR A O 1
ATOM 723 N N . SER A 1 89 ? 0.657 8.931 -13.291 1.00 94.50 89 SER A N 1
ATOM 724 C CA . SER A 1 89 ? 1.825 8.188 -13.778 1.00 94.50 89 SER A CA 1
ATOM 725 C C . SER A 1 89 ? 2.093 6.922 -12.969 1.00 94.50 89 SER A C 1
ATOM 727 O O . SER A 1 89 ? 2.436 5.892 -13.544 1.00 94.50 89 SER A O 1
ATOM 729 N N . ASP A 1 90 ? 1.876 6.963 -11.656 1.00 94.75 90 ASP A N 1
ATOM 730 C CA . ASP A 1 90 ? 2.037 5.810 -10.775 1.00 94.75 90 ASP A CA 1
ATOM 731 C C . ASP A 1 90 ? 1.081 4.652 -11.116 1.00 94.75 90 ASP A C 1
ATOM 733 O O . ASP A 1 90 ? 1.505 3.499 -11.153 1.00 94.75 90 ASP A O 1
ATOM 737 N N . LEU A 1 91 ? -0.181 4.936 -11.457 1.00 95.62 91 LEU A N 1
ATOM 738 C CA . LEU A 1 91 ? -1.150 3.922 -11.893 1.00 95.62 91 LEU A CA 1
ATOM 739 C C . LEU A 1 91 ? -0.761 3.310 -13.238 1.00 95.62 91 LEU A C 1
ATOM 741 O O . LEU A 1 91 ? -0.922 2.106 -13.446 1.00 95.62 91 LEU A O 1
ATOM 745 N N . ILE A 1 92 ? -0.252 4.139 -14.152 1.00 97.00 92 ILE A N 1
ATOM 746 C CA . ILE A 1 92 ? 0.227 3.676 -15.456 1.00 97.00 92 ILE A CA 1
ATOM 747 C C . ILE A 1 92 ? 1.433 2.757 -15.251 1.00 97.00 92 ILE A C 1
ATOM 749 O O . ILE A 1 92 ? 1.465 1.658 -15.794 1.00 97.00 92 ILE A O 1
ATOM 753 N N . ILE A 1 93 ? 2.393 3.162 -14.419 1.00 98.12 93 ILE A N 1
ATOM 754 C CA . ILE A 1 93 ? 3.594 2.374 -14.123 1.00 98.12 93 ILE A CA 1
ATOM 755 C C . ILE A 1 93 ? 3.250 1.072 -13.405 1.00 98.12 93 ILE A C 1
ATOM 757 O O . ILE A 1 93 ? 3.812 0.039 -13.759 1.00 98.12 93 ILE A O 1
ATOM 761 N N . LEU A 1 94 ? 2.311 1.086 -12.452 1.00 98.25 94 LEU A N 1
ATOM 762 C CA . LEU A 1 94 ? 1.823 -0.135 -11.808 1.00 98.25 94 LEU A CA 1
ATOM 763 C C . LEU A 1 94 ? 1.331 -1.130 -12.859 1.00 98.25 94 LEU A C 1
ATOM 765 O O . LEU A 1 94 ? 1.771 -2.278 -12.872 1.00 98.25 94 LEU A O 1
ATOM 769 N N . ARG A 1 95 ? 0.462 -0.675 -13.766 1.00 98.44 95 ARG A N 1
ATOM 770 C CA . ARG A 1 95 ? -0.066 -1.510 -14.846 1.00 98.44 95 ARG A CA 1
ATOM 771 C C . ARG A 1 95 ? 1.052 -2.064 -15.724 1.00 98.44 95 ARG A C 1
ATOM 773 O O . ARG A 1 95 ? 1.094 -3.270 -15.928 1.00 98.44 95 ARG A O 1
ATOM 780 N N . LEU A 1 96 ? 1.981 -1.215 -16.166 1.00 98.56 96 LEU A N 1
ATOM 781 C CA . LEU A 1 96 ? 3.119 -1.637 -16.986 1.00 98.56 96 LEU A CA 1
ATOM 782 C C . LEU A 1 96 ? 3.959 -2.714 -16.294 1.00 98.56 96 LEU A C 1
ATOM 784 O O . LEU A 1 96 ? 4.314 -3.714 -16.914 1.00 98.56 96 LEU A O 1
ATOM 788 N N . LEU A 1 97 ? 4.262 -2.537 -15.006 1.00 98.69 97 LEU A N 1
ATOM 789 C CA . LEU A 1 97 ? 5.026 -3.514 -14.234 1.00 98.69 97 LEU A CA 1
ATOM 790 C C . LEU A 1 97 ? 4.275 -4.849 -14.132 1.00 98.69 97 LEU A C 1
ATOM 792 O O . LEU A 1 97 ? 4.870 -5.894 -14.395 1.00 98.69 97 LEU A O 1
ATOM 796 N N . VAL A 1 98 ? 2.982 -4.828 -13.794 1.00 98.50 98 VAL A N 1
ATOM 797 C CA . VAL A 1 98 ? 2.160 -6.045 -13.660 1.00 98.50 98 VAL A CA 1
ATOM 798 C C . VAL A 1 98 ? 1.998 -6.766 -14.999 1.00 98.50 98 VAL A C 1
ATOM 800 O O . VAL A 1 98 ? 2.230 -7.971 -15.062 1.00 98.50 98 VAL A O 1
ATOM 803 N N . GLU A 1 99 ? 1.688 -6.047 -16.080 1.00 98.25 99 GLU A N 1
ATOM 804 C CA . GLU A 1 99 ? 1.553 -6.610 -17.435 1.00 98.25 99 GLU A CA 1
ATOM 805 C C . GLU A 1 99 ? 2.849 -7.268 -17.928 1.00 98.25 99 GLU A C 1
ATOM 807 O O . GLU A 1 99 ? 2.802 -8.242 -18.677 1.00 98.25 99 GLU A O 1
ATOM 812 N N . ASN A 1 100 ? 4.007 -6.786 -17.469 1.00 98.56 100 ASN A N 1
ATOM 813 C CA . ASN A 1 100 ? 5.308 -7.367 -17.800 1.00 98.56 100 ASN A CA 1
ATOM 814 C C . ASN A 1 100 ? 5.765 -8.463 -16.817 1.00 98.56 100 ASN A C 1
ATOM 816 O O . ASN A 1 100 ? 6.868 -8.988 -16.965 1.00 98.56 100 ASN A O 1
ATOM 820 N N . GLY A 1 101 ? 4.932 -8.847 -15.841 1.00 98.25 101 GLY A N 1
ATOM 821 C CA . GLY A 1 101 ? 5.180 -9.981 -14.944 1.00 98.25 101 GLY A CA 1
ATOM 822 C C . GLY A 1 101 ? 5.641 -9.619 -13.530 1.00 98.25 101 GLY A C 1
ATOM 823 O O . GLY A 1 101 ? 6.229 -10.467 -12.850 1.00 98.25 101 GLY A O 1
ATOM 824 N N . ALA A 1 102 ? 5.410 -8.388 -13.061 1.00 98.31 102 ALA A N 1
ATOM 825 C CA . ALA A 1 102 ? 5.626 -8.058 -11.654 1.00 98.31 102 ALA A CA 1
ATOM 826 C C . ALA A 1 102 ? 4.690 -8.865 -10.739 1.00 98.31 102 ALA A C 1
ATOM 828 O O . ALA A 1 102 ? 3.491 -8.995 -10.986 1.00 98.31 102 ALA A O 1
ATOM 829 N N . HIS A 1 103 ? 5.231 -9.380 -9.642 1.00 97.75 103 HIS A N 1
ATOM 830 C CA . HIS A 1 103 ? 4.520 -10.186 -8.666 1.00 97.75 103 HIS A CA 1
ATOM 831 C C . HIS A 1 103 ? 3.908 -9.291 -7.586 1.00 97.75 103 HIS A C 1
ATOM 833 O O . HIS A 1 103 ? 4.565 -8.925 -6.612 1.00 97.75 103 HIS A O 1
ATOM 839 N N . VAL A 1 104 ? 2.614 -8.996 -7.719 1.00 97.44 104 VAL A N 1
ATOM 840 C CA . VAL A 1 104 ? 1.847 -8.157 -6.774 1.00 97.44 104 VAL A CA 1
ATOM 841 C C . VAL A 1 104 ? 1.784 -8.702 -5.342 1.00 97.44 104 VAL A C 1
ATOM 843 O O . VAL A 1 104 ? 1.453 -7.959 -4.429 1.00 97.44 104 VAL A O 1
ATOM 846 N N . ASN A 1 105 ? 2.151 -9.970 -5.134 1.00 96.88 105 ASN A N 1
ATOM 847 C CA . ASN A 1 105 ? 2.211 -10.628 -3.825 1.00 96.88 105 ASN A CA 1
ATOM 848 C C . ASN A 1 105 ? 3.645 -11.020 -3.415 1.00 96.88 105 ASN A C 1
ATOM 850 O O . ASN A 1 105 ? 3.835 -11.870 -2.548 1.00 96.88 105 ASN A O 1
ATOM 854 N N . GLN A 1 106 ? 4.680 -10.432 -4.034 1.00 95.69 106 GLN A N 1
ATOM 855 C CA . GLN A 1 106 ? 6.075 -10.673 -3.632 1.00 95.69 106 GLN A CA 1
ATOM 856 C C . GLN A 1 106 ? 6.360 -10.157 -2.215 1.00 95.69 106 GLN A C 1
ATOM 858 O O . GLN A 1 106 ? 7.152 -10.757 -1.494 1.00 95.69 106 GLN A O 1
ATOM 863 N N . LEU A 1 107 ? 5.725 -9.055 -1.814 1.00 95.50 107 LEU A N 1
ATOM 864 C CA . LEU A 1 107 ? 5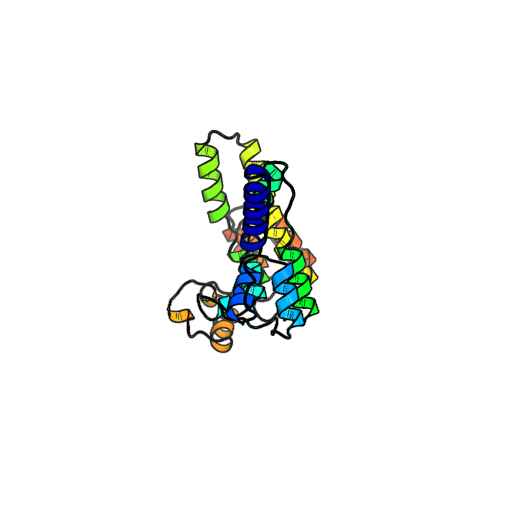.806 -8.462 -0.479 1.00 95.50 107 LEU A CA 1
ATOM 865 C C . LEU A 1 107 ? 4.416 -7.976 -0.045 1.00 95.50 107 LEU A C 1
ATOM 867 O O . LEU A 1 107 ? 3.559 -7.780 -0.905 1.00 95.50 107 LEU A O 1
ATOM 871 N N . PRO A 1 108 ? 4.182 -7.734 1.259 1.00 97.12 108 PRO A N 1
ATOM 872 C CA . PRO A 1 108 ? 2.904 -7.221 1.751 1.00 97.12 108 PRO A CA 1
ATOM 873 C C . PRO A 1 108 ? 2.741 -5.721 1.425 1.00 97.12 108 PRO A C 1
ATOM 875 O O . PRO A 1 108 ? 2.761 -4.867 2.310 1.00 97.12 108 PRO A O 1
ATOM 878 N N . TYR A 1 109 ? 2.608 -5.382 0.140 1.00 96.75 109 TYR A N 1
ATOM 879 C CA . TYR A 1 109 ? 2.529 -4.000 -0.346 1.00 96.75 109 TYR A CA 1
ATOM 880 C C . TYR A 1 109 ? 1.310 -3.260 0.218 1.00 96.75 109 TYR A C 1
ATOM 882 O O . TYR A 1 109 ? 1.435 -2.134 0.696 1.00 96.75 109 TYR A O 1
ATOM 890 N N . ILE A 1 110 ? 0.144 -3.917 0.239 1.00 98.12 110 ILE A N 1
ATOM 891 C CA . ILE A 1 110 ? -1.087 -3.369 0.832 1.00 98.12 110 ILE A CA 1
ATOM 892 C C . ILE A 1 110 ? -0.838 -2.962 2.286 1.00 98.12 110 ILE A C 1
ATOM 894 O O . ILE A 1 110 ? -1.174 -1.845 2.682 1.00 98.12 110 ILE A O 1
ATOM 898 N N . TRP A 1 111 ? -0.187 -3.832 3.063 1.00 98.12 111 TRP A N 1
ATOM 899 C CA . TRP A 1 111 ? 0.164 -3.537 4.449 1.00 98.12 111 TRP A CA 1
ATOM 900 C C . TRP A 1 111 ? 1.094 -2.330 4.553 1.00 98.12 111 TRP A C 1
ATOM 902 O O . TRP A 1 111 ? 0.825 -1.418 5.326 1.00 98.12 111 TRP A O 1
ATOM 912 N N . ASP A 1 112 ? 2.167 -2.302 3.760 1.00 95.75 112 ASP A N 1
ATOM 913 C CA . ASP A 1 112 ? 3.172 -1.235 3.793 1.00 95.75 112 ASP A CA 1
ATOM 914 C C . ASP A 1 112 ? 2.564 0.137 3.479 1.00 95.75 112 ASP A C 1
ATOM 916 O O . ASP A 1 112 ? 2.821 1.115 4.189 1.00 95.75 112 ASP A O 1
ATOM 920 N N . ARG A 1 113 ? 1.676 0.198 2.480 1.00 95.56 113 ARG A N 1
ATOM 921 C CA . ARG A 1 113 ? 0.926 1.409 2.140 1.00 95.56 113 ARG A CA 1
ATOM 922 C C . ARG A 1 113 ? 0.047 1.859 3.298 1.00 95.56 113 ARG A C 1
ATOM 924 O O . ARG A 1 113 ? 0.102 3.019 3.700 1.00 95.56 113 ARG A O 1
ATOM 931 N N . VAL A 1 114 ? -0.755 0.950 3.849 1.00 97.06 114 VAL A N 1
ATOM 932 C CA . VAL A 1 114 ? -1.632 1.264 4.980 1.00 97.06 114 VAL A CA 1
ATOM 933 C C . VAL A 1 114 ? -0.796 1.734 6.170 1.00 97.06 114 VAL A C 1
ATOM 935 O O . VAL A 1 114 ? -1.086 2.779 6.737 1.00 97.06 114 VAL A O 1
ATOM 938 N N . TYR A 1 115 ? 0.275 1.045 6.535 1.00 95.75 115 TYR A N 1
ATOM 939 C CA . TYR A 1 115 ? 1.086 1.411 7.693 1.00 95.75 115 TYR A CA 1
ATOM 940 C C . TYR A 1 115 ? 1.777 2.783 7.538 1.00 95.75 115 TYR A C 1
ATOM 942 O O . TYR A 1 115 ? 1.815 3.590 8.477 1.00 95.75 115 TYR A O 1
ATOM 950 N N . SER A 1 116 ? 2.295 3.070 6.339 1.00 92.31 116 SER A N 1
ATOM 951 C CA . SER A 1 116 ? 3.105 4.263 6.055 1.00 92.31 116 SER A CA 1
ATOM 952 C C . SER A 1 116 ? 2.317 5.575 6.093 1.00 92.31 116 SER A C 1
ATOM 954 O O . SER A 1 116 ? 2.862 6.599 6.512 1.00 92.31 116 SER A O 1
ATOM 956 N N . PHE A 1 117 ? 1.038 5.557 5.702 1.00 91.56 117 PHE A N 1
ATOM 957 C CA . PHE A 1 117 ? 0.167 6.736 5.719 1.00 91.56 117 PHE A CA 1
ATOM 958 C C . PHE A 1 117 ? -0.796 6.668 6.903 1.00 91.56 117 PHE A C 1
ATOM 960 O O . PHE A 1 117 ? -1.780 5.926 6.895 1.00 91.56 117 PHE A O 1
ATOM 967 N N . ASN A 1 118 ? -0.497 7.441 7.948 1.00 91.50 118 ASN A N 1
ATOM 968 C CA . ASN A 1 118 ? -1.196 7.364 9.228 1.00 91.50 118 ASN A CA 1
ATOM 969 C C . ASN A 1 118 ? -1.466 8.747 9.848 1.00 91.50 118 ASN A C 1
ATOM 971 O O . ASN A 1 118 ? -1.169 9.802 9.281 1.00 91.50 118 ASN A O 1
ATOM 975 N N . ASN A 1 119 ? -2.030 8.747 11.057 1.00 92.88 119 ASN A N 1
ATOM 976 C CA . ASN A 1 119 ? -2.416 9.966 11.768 1.00 92.88 119 ASN A CA 1
ATOM 977 C C . ASN A 1 119 ? -1.241 10.899 12.096 1.00 92.88 119 ASN A C 1
ATOM 979 O O . ASN A 1 119 ? -1.467 12.085 12.320 1.00 92.88 119 ASN A O 1
ATOM 983 N N . LYS A 1 120 ? 0.011 10.422 12.109 1.00 90.50 120 LYS A N 1
ATOM 984 C CA . LYS A 1 120 ? 1.180 11.299 12.268 1.00 90.50 120 LYS A CA 1
ATOM 985 C C . LYS A 1 120 ? 1.344 12.218 11.057 1.00 90.50 120 LYS A C 1
ATOM 987 O O . LYS A 1 120 ? 1.645 13.395 11.246 1.00 90.50 120 LYS A O 1
ATOM 992 N N . ASN A 1 121 ? 1.124 11.703 9.843 1.00 86.06 121 ASN A N 1
ATOM 993 C CA . ASN A 1 121 ? 1.167 12.498 8.614 1.00 86.06 121 ASN A CA 1
ATOM 994 C C . ASN A 1 121 ? 0.083 13.580 8.651 1.00 86.06 121 ASN A C 1
ATOM 996 O O . ASN A 1 121 ? 0.400 14.762 8.527 1.00 86.06 121 ASN A O 1
ATOM 1000 N N . LEU A 1 122 ? -1.162 13.180 8.938 1.00 87.44 122 LEU A N 1
ATOM 1001 C CA . LEU A 1 122 ? -2.303 14.095 9.020 1.00 87.44 122 LEU A CA 1
ATOM 1002 C C . LEU A 1 122 ? -2.102 15.177 10.087 1.00 87.44 122 LEU A C 1
ATOM 1004 O O . LEU A 1 122 ? -2.271 16.350 9.787 1.00 87.44 122 LEU A O 1
ATOM 1008 N N . LYS A 1 123 ? -1.666 14.816 11.302 1.00 89.69 123 LYS A N 1
ATOM 1009 C CA . LYS A 1 123 ? -1.424 15.783 12.391 1.00 89.69 123 LYS A CA 1
ATOM 1010 C C . LYS A 1 123 ? -0.273 16.742 12.098 1.00 89.69 123 LYS A C 1
ATOM 1012 O O . LYS A 1 123 ? -0.286 17.887 12.539 1.00 89.69 123 LYS A O 1
ATOM 1017 N N . SER A 1 124 ? 0.776 16.278 11.415 1.00 87.00 124 SER A N 1
ATOM 1018 C CA . SER A 1 124 ? 1.874 17.164 11.018 1.00 87.00 124 SER A CA 1
ATOM 1019 C C . SER A 1 124 ? 1.392 18.209 10.020 1.00 87.00 124 SER A C 1
ATOM 1021 O O . SER A 1 124 ? 1.731 19.379 10.154 1.00 87.00 124 SER A O 1
ATOM 1023 N N . TRP A 1 125 ? 0.592 17.765 9.057 1.00 84.62 125 TRP A N 1
ATOM 1024 C CA . TRP A 1 125 ? 0.021 18.594 8.012 1.00 84.62 125 TRP A CA 1
ATOM 1025 C C . TRP A 1 125 ? -1.023 19.583 8.564 1.00 84.62 125 TRP A C 1
ATOM 1027 O O . TRP A 1 125 ? -0.957 20.774 8.281 1.00 84.62 125 TRP A O 1
ATOM 1037 N N . GLU A 1 126 ? -1.915 19.117 9.440 1.00 87.81 126 GLU A N 1
ATOM 1038 C CA . GLU A 1 126 ? -2.950 19.916 10.110 1.00 87.81 126 GLU A CA 1
ATOM 1039 C C . GLU A 1 126 ? -2.341 21.091 10.884 1.00 87.81 126 GLU A C 1
ATOM 1041 O O . GLU A 1 126 ? -2.717 22.236 10.648 1.00 87.81 126 GLU A O 1
ATOM 1046 N N . ARG A 1 127 ? -1.302 20.843 11.694 1.00 87.81 127 ARG A N 1
ATOM 1047 C CA . ARG A 1 127 ? -0.600 21.905 12.440 1.00 87.81 127 ARG A CA 1
ATOM 1048 C C . ARG A 1 127 ? 0.019 22.976 11.543 1.00 87.81 127 ARG A C 1
ATOM 1050 O O . ARG A 1 127 ? 0.058 24.144 11.916 1.00 87.81 127 ARG A O 1
ATOM 1057 N N . GLU A 1 128 ? 0.532 22.595 10.374 1.00 86.44 128 GLU A N 1
ATOM 1058 C CA . GLU A 1 128 ? 1.098 23.555 9.420 1.00 86.44 128 GLU A CA 1
ATOM 1059 C C . GLU A 1 128 ? 0.017 24.489 8.855 1.00 86.44 128 GLU A C 1
ATOM 1061 O O . GLU A 1 128 ? 0.267 25.669 8.625 1.00 86.44 128 GLU A O 1
ATOM 1066 N N . ARG A 1 129 ? -1.187 23.962 8.634 1.00 85.12 129 ARG A N 1
ATOM 1067 C CA . ARG A 1 129 ? -2.321 24.675 8.034 1.00 85.12 129 ARG A CA 1
ATOM 1068 C C . ARG A 1 129 ? -3.026 25.568 9.049 1.00 85.12 129 ARG A C 1
ATOM 1070 O O . ARG A 1 129 ? -3.312 26.724 8.748 1.00 85.12 129 ARG A O 1
ATOM 1077 N N . GLU A 1 130 ? -3.168 25.090 10.284 1.00 89.12 130 GLU A N 1
ATOM 1078 C CA . GLU A 1 130 ? -3.585 25.912 11.426 1.00 89.12 130 GLU A CA 1
ATOM 1079 C C . GLU A 1 130 ? -2.641 27.106 11.621 1.00 89.12 130 GLU A C 1
ATOM 1081 O O . GLU A 1 130 ? -3.093 28.238 11.772 1.00 89.12 130 GLU A O 1
ATOM 1086 N N . PHE A 1 131 ? -1.323 26.884 11.539 1.00 89.19 131 PHE A N 1
ATOM 1087 C CA . PHE A 1 131 ? -0.330 27.960 11.634 1.00 89.19 131 PHE A CA 1
ATOM 1088 C C . PHE A 1 131 ? -0.451 28.995 10.500 1.00 89.19 131 PHE A C 1
ATOM 1090 O O . PHE A 1 131 ? -0.176 30.175 10.711 1.00 89.19 131 PHE A O 1
ATOM 1097 N N . ARG A 1 132 ? -0.887 28.576 9.305 1.00 88.31 132 ARG A N 1
ATOM 1098 C CA . ARG A 1 132 ? -1.163 29.465 8.162 1.00 88.31 132 ARG A CA 1
ATOM 1099 C C . ARG A 1 132 ? -2.503 30.208 8.277 1.00 88.31 132 ARG A C 1
ATOM 1101 O O . ARG A 1 132 ? -2.770 31.068 7.443 1.00 88.31 132 ARG A O 1
ATOM 1108 N N . GLY A 1 133 ? -3.313 29.916 9.297 1.00 89.62 133 GLY A N 1
ATOM 1109 C CA . GLY A 1 133 ? -4.603 30.566 9.536 1.00 89.62 133 GLY A CA 1
ATOM 1110 C C . GLY A 1 133 ? -5.748 30.032 8.674 1.00 89.62 133 GLY A C 1
ATOM 1111 O O . GLY A 1 133 ? -6.726 30.745 8.459 1.00 89.62 133 GLY A O 1
ATOM 1112 N N . GLU A 1 134 ? -5.632 28.806 8.159 1.00 88.44 134 GLU A N 1
ATOM 1113 C CA . GLU A 1 134 ? -6.690 28.183 7.358 1.00 88.44 134 GLU A CA 1
ATOM 1114 C C . GLU A 1 134 ? -7.902 27.786 8.212 1.00 88.44 134 GLU A C 1
ATOM 1116 O O . GLU A 1 134 ? -7.782 27.480 9.402 1.00 88.44 134 GLU A O 1
ATOM 1121 N N . SER A 1 135 ? -9.094 27.790 7.607 1.00 89.81 135 SER A N 1
ATOM 1122 C CA . SER A 1 135 ? -10.325 27.472 8.331 1.00 89.81 135 SER A CA 1
ATOM 1123 C C . SER A 1 135 ? -10.420 25.979 8.666 1.00 89.81 135 SER A C 1
ATOM 1125 O O . SER A 1 135 ? -9.911 25.117 7.946 1.00 89.81 135 SER A O 1
ATOM 1127 N N . SER A 1 136 ? -11.146 25.632 9.733 1.00 88.19 136 SER A N 1
ATOM 1128 C CA . SER A 1 136 ? -11.360 24.226 10.107 1.00 88.19 136 SER A CA 1
ATOM 1129 C C . SER A 1 136 ? -12.073 23.415 9.014 1.00 88.19 136 SER A C 1
ATOM 1131 O O . SER A 1 136 ? -11.826 22.215 8.881 1.00 88.19 136 SER A O 1
ATOM 1133 N N . SER A 1 137 ? -12.942 24.047 8.215 1.00 88.31 137 SER A N 1
ATOM 1134 C CA . SER A 1 137 ? -13.575 23.405 7.057 1.00 88.31 137 SER A CA 1
ATOM 1135 C C . SER A 1 137 ? -12.568 23.074 5.959 1.00 88.31 137 SER A C 1
ATOM 1137 O O . SER A 1 137 ? -12.621 21.968 5.419 1.00 88.31 137 SER A O 1
ATOM 1139 N N . ASP A 1 138 ? -11.624 23.976 5.682 1.00 88.19 138 ASP A N 1
ATOM 1140 C CA . ASP A 1 138 ? -10.589 23.753 4.669 1.00 88.19 138 ASP A CA 1
ATOM 1141 C C . ASP A 1 138 ? -9.651 22.635 5.112 1.00 88.19 138 ASP A C 1
ATOM 1143 O O . ASP A 1 138 ? -9.391 21.702 4.355 1.00 88.19 138 ASP A O 1
ATOM 1147 N N . ILE A 1 139 ? -9.213 22.661 6.372 1.00 89.25 139 ILE A N 1
ATOM 1148 C CA . ILE A 1 139 ? -8.380 21.607 6.963 1.00 89.25 139 ILE A CA 1
ATOM 1149 C C . ILE A 1 139 ? -9.071 20.241 6.838 1.00 89.25 139 ILE A C 1
ATOM 1151 O O . ILE A 1 139 ? -8.449 19.265 6.412 1.00 89.25 139 ILE A O 1
ATOM 1155 N N . LYS A 1 140 ? -10.372 20.160 7.149 1.00 91.00 140 LYS A N 1
ATOM 1156 C CA . LYS A 1 140 ? -11.152 18.919 7.016 1.00 91.00 140 LYS A CA 1
ATOM 1157 C C . LYS A 1 140 ? -11.232 18.440 5.563 1.00 91.00 140 LYS A C 1
ATOM 1159 O O . LYS A 1 140 ? -11.008 17.258 5.301 1.00 91.00 140 LYS A O 1
ATOM 1164 N N . PHE A 1 141 ? -11.538 19.332 4.622 1.00 90.00 141 PHE A N 1
ATOM 1165 C CA . PHE A 1 141 ? -11.601 19.002 3.196 1.00 90.00 141 PHE A CA 1
ATOM 1166 C C . PHE A 1 141 ? -10.269 18.443 2.680 1.00 90.00 141 PHE A C 1
ATOM 1168 O O . PHE A 1 141 ? -10.226 17.404 2.018 1.00 90.00 141 PHE A O 1
ATOM 1175 N N . GLN A 1 142 ? -9.168 19.091 3.038 1.00 89.38 142 GLN A N 1
ATOM 1176 C CA . GLN A 1 142 ? -7.835 18.702 2.599 1.00 89.38 142 GLN A CA 1
ATOM 1177 C C . GLN A 1 142 ? -7.374 17.371 3.228 1.00 89.38 142 GLN A C 1
ATOM 1179 O O . GLN A 1 142 ? -6.781 16.546 2.530 1.00 89.38 142 GLN A O 1
ATOM 1184 N N . LYS A 1 143 ? -7.717 17.093 4.500 1.00 91.19 143 LYS A N 1
ATOM 1185 C CA . LYS A 1 143 ? -7.507 15.768 5.129 1.00 91.19 143 LYS A CA 1
ATOM 1186 C C . LYS A 1 143 ? -8.236 14.662 4.364 1.00 91.19 143 LYS A C 1
ATOM 1188 O O . LYS A 1 143 ? -7.656 13.605 4.126 1.00 91.19 143 LYS A O 1
ATOM 1193 N N . ASN A 1 144 ? -9.467 14.916 3.919 1.00 92.00 144 ASN A N 1
ATOM 1194 C CA . ASN A 1 144 ? -10.213 13.957 3.104 1.00 92.00 144 ASN A CA 1
ATOM 1195 C C . ASN A 1 144 ? -9.540 13.718 1.744 1.00 92.00 144 ASN A C 1
ATOM 1197 O O . ASN A 1 144 ? -9.395 12.567 1.338 1.00 92.00 144 ASN A O 1
ATOM 1201 N N . CYS A 1 145 ? -9.060 14.777 1.081 1.00 91.56 145 CYS A N 1
ATOM 1202 C CA . CYS A 1 145 ? -8.314 14.649 -0.175 1.00 91.56 145 CYS A CA 1
ATOM 1203 C C . CYS A 1 145 ? -7.029 13.821 -0.000 1.00 91.56 145 CYS A C 1
ATOM 1205 O O . CYS A 1 145 ? -6.678 13.032 -0.875 1.00 91.56 145 CYS A O 1
ATOM 1207 N N . PHE A 1 146 ? -6.334 13.967 1.133 1.00 92.12 146 PHE A N 1
ATOM 1208 C CA . PHE A 1 146 ? -5.146 13.169 1.446 1.00 92.12 146 PHE A CA 1
ATOM 1209 C C . PHE A 1 146 ? -5.473 11.675 1.577 1.00 92.12 146 PHE A C 1
ATOM 1211 O O . PHE A 1 146 ? -4.776 10.837 1.006 1.00 92.12 146 PHE A O 1
ATOM 1218 N N . VAL A 1 147 ? -6.535 11.333 2.316 1.00 94.31 147 VAL A N 1
ATOM 1219 C CA . VAL A 1 147 ? -6.971 9.936 2.490 1.00 94.31 147 VAL A CA 1
ATOM 1220 C C . VAL A 1 147 ? -7.410 9.330 1.154 1.00 94.31 147 VAL A C 1
ATOM 1222 O O . VAL A 1 147 ? -7.062 8.189 0.855 1.00 94.31 1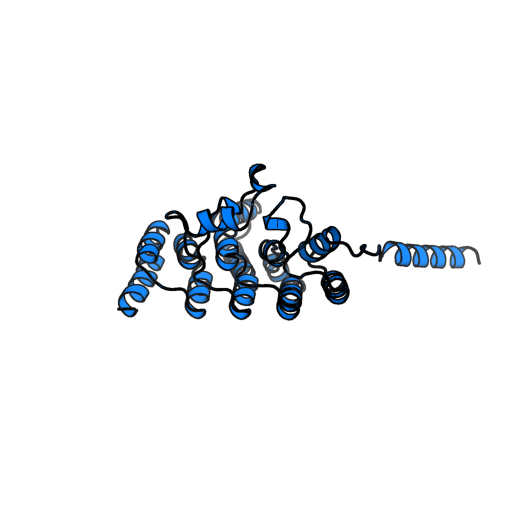47 VAL A O 1
ATOM 1225 N N . GLU A 1 148 ? -8.114 10.096 0.319 1.00 93.56 148 GLU A N 1
ATOM 1226 C CA . GLU A 1 148 ? -8.501 9.685 -1.035 1.00 93.56 148 GLU A CA 1
ATOM 1227 C C . GLU A 1 148 ? -7.279 9.343 -1.902 1.00 93.56 148 GLU A C 1
ATOM 1229 O O . GLU A 1 148 ? -7.236 8.277 -2.515 1.00 93.56 148 GLU A O 1
ATOM 1234 N N . ASP A 1 149 ? -6.247 10.191 -1.903 1.00 92.06 149 ASP A N 1
ATOM 1235 C CA . ASP A 1 149 ? -5.022 9.938 -2.673 1.00 92.06 149 ASP A CA 1
ATOM 1236 C C . ASP A 1 149 ? -4.212 8.750 -2.118 1.00 92.06 149 ASP A C 1
ATOM 1238 O O . ASP A 1 149 ? -3.658 7.944 -2.872 1.00 92.06 149 ASP A O 1
ATOM 1242 N N . ALA A 1 150 ? -4.207 8.557 -0.794 1.00 92.75 150 ALA A N 1
ATOM 1243 C CA . ALA A 1 150 ? -3.633 7.362 -0.177 1.00 92.75 150 ALA A CA 1
ATOM 1244 C C . ALA A 1 150 ? -4.342 6.078 -0.627 1.00 92.75 150 ALA A C 1
ATOM 1246 O O . ALA A 1 150 ? -3.667 5.092 -0.947 1.00 92.75 150 ALA A O 1
ATOM 1247 N N . ASN A 1 151 ? -5.674 6.114 -0.699 1.00 95.75 151 ASN A N 1
ATOM 1248 C CA . ASN A 1 151 ? -6.505 4.984 -1.101 1.00 95.75 151 ASN A CA 1
ATOM 1249 C C . ASN A 1 151 ? -6.461 4.701 -2.604 1.00 95.75 151 ASN A C 1
ATOM 1251 O O . ASN A 1 151 ? -6.647 3.555 -2.998 1.00 95.75 151 ASN A O 1
ATOM 1255 N N . ARG A 1 152 ? -6.171 5.693 -3.447 1.00 95.19 152 ARG A N 1
ATOM 1256 C CA . ARG A 1 152 ? -6.111 5.527 -4.906 1.00 95.19 152 ARG A CA 1
ATOM 1257 C C . ARG A 1 152 ? -5.100 4.463 -5.343 1.00 95.19 152 ARG A C 1
ATOM 1259 O O . ARG A 1 152 ? -5.461 3.532 -6.058 1.00 95.19 152 ARG A O 1
ATOM 1266 N N . LEU A 1 153 ? -3.839 4.583 -4.916 1.00 94.88 153 LEU A N 1
ATOM 1267 C CA . LEU A 1 153 ? -2.814 3.594 -5.273 1.00 94.88 153 LEU A CA 1
ATOM 1268 C C . LEU A 1 153 ? -3.052 2.262 -4.546 1.00 94.88 153 LEU A C 1
ATOM 1270 O O . LEU A 1 153 ? -2.864 1.206 -5.138 1.00 94.88 153 LEU A O 1
ATOM 1274 N N . LEU A 1 154 ? -3.543 2.301 -3.300 1.00 97.31 154 LEU A N 1
ATOM 1275 C CA . LEU A 1 154 ? -3.957 1.103 -2.560 1.00 97.31 154 LEU A CA 1
ATOM 1276 C C . LEU A 1 154 ? -5.001 0.289 -3.344 1.00 97.31 154 LEU A C 1
ATOM 1278 O O . LEU A 1 154 ? -4.823 -0.909 -3.543 1.00 97.31 154 LEU A O 1
ATOM 1282 N N . GLN A 1 155 ? -6.055 0.950 -3.829 1.00 98.00 155 GLN A N 1
ATOM 1283 C CA . GLN A 1 155 ? -7.102 0.341 -4.641 1.00 98.00 155 GLN A CA 1
ATOM 1284 C C . GLN A 1 155 ? -6.527 -0.271 -5.918 1.00 98.00 155 GLN A C 1
ATOM 1286 O O . GLN A 1 155 ? -6.881 -1.395 -6.251 1.00 98.00 155 GLN A O 1
ATOM 1291 N N . ALA A 1 156 ? -5.615 0.421 -6.599 1.00 97.44 156 ALA A N 1
ATOM 1292 C CA . ALA A 1 156 ? -5.022 -0.088 -7.831 1.00 97.44 156 ALA A CA 1
ATOM 1293 C C . ALA A 1 156 ? -4.188 -1.365 -7.608 1.00 97.44 156 ALA A C 1
ATOM 1295 O O . ALA A 1 156 ? -4.227 -2.275 -8.432 1.00 97.44 156 ALA A O 1
ATOM 1296 N N . TYR A 1 157 ? -3.475 -1.478 -6.480 1.00 98.25 157 TYR A N 1
ATOM 1297 C CA . TYR A 1 157 ? -2.798 -2.728 -6.112 1.00 98.25 157 TYR A CA 1
ATOM 1298 C C . TYR A 1 157 ? -3.794 -3.856 -5.814 1.00 98.25 157 TYR A C 1
ATOM 1300 O O . TYR A 1 157 ? -3.581 -4.984 -6.256 1.00 98.25 157 TYR A O 1
ATOM 1308 N N . LEU A 1 158 ? -4.887 -3.562 -5.102 1.00 98.62 158 LEU A N 1
ATOM 1309 C CA . LEU A 1 158 ? -5.948 -4.539 -4.827 1.00 98.62 158 LEU A CA 1
ATOM 1310 C C . LEU A 1 158 ? -6.618 -5.025 -6.124 1.00 98.62 158 LEU A C 1
ATOM 1312 O O . LEU A 1 158 ? -6.810 -6.222 -6.309 1.00 98.62 158 LEU A O 1
ATOM 1316 N N . GLU A 1 159 ? -6.899 -4.116 -7.061 1.00 98.50 159 GLU A N 1
ATOM 1317 C CA . GLU A 1 159 ? -7.428 -4.434 -8.397 1.00 98.50 159 GLU A CA 1
ATOM 1318 C C . GLU A 1 159 ? -6.464 -5.291 -9.222 1.00 98.50 159 GLU A C 1
ATOM 1320 O O . GLU A 1 159 ? -6.900 -6.142 -9.994 1.00 98.50 159 GLU A O 1
ATOM 1325 N N . ALA A 1 160 ? -5.157 -5.110 -9.025 1.00 98.12 160 ALA A N 1
ATOM 1326 C CA . ALA A 1 160 ? -4.126 -5.938 -9.639 1.00 98.12 160 ALA A CA 1
ATOM 1327 C C . ALA A 1 160 ? -3.968 -7.325 -8.976 1.00 98.12 160 ALA A C 1
ATOM 1329 O O . ALA A 1 160 ? -3.140 -8.118 -9.425 1.00 98.12 160 ALA A O 1
ATOM 1330 N N . GLY A 1 161 ? -4.748 -7.639 -7.933 1.00 98.06 161 GLY A N 1
ATOM 1331 C CA . GLY A 1 161 ? -4.748 -8.940 -7.257 1.00 98.06 161 GLY A CA 1
ATOM 1332 C C . GLY A 1 161 ? -3.793 -9.045 -6.067 1.00 98.06 161 GLY A C 1
ATOM 1333 O O . GLY A 1 161 ? -3.428 -10.157 -5.671 1.00 98.06 161 GLY A O 1
ATOM 1334 N N . ALA A 1 162 ? -3.358 -7.914 -5.506 1.00 98.31 162 ALA A N 1
ATOM 1335 C CA . ALA A 1 162 ? -2.620 -7.924 -4.251 1.00 98.31 162 ALA A CA 1
ATOM 1336 C C . ALA A 1 162 ? -3.521 -8.414 -3.103 1.00 98.31 162 ALA A C 1
ATOM 1338 O O . ALA A 1 162 ? -4.659 -7.968 -2.960 1.00 98.31 162 ALA A O 1
ATOM 1339 N N . ASP A 1 163 ? -3.008 -9.323 -2.279 1.00 98.19 163 ASP A N 1
ATOM 1340 C CA . ASP A 1 163 ? -3.763 -9.950 -1.196 1.00 98.19 163 ASP A CA 1
ATOM 1341 C C . ASP A 1 163 ? -3.953 -8.969 -0.019 1.00 98.19 163 ASP A C 1
ATOM 1343 O O . ASP A 1 163 ? -2.968 -8.546 0.606 1.00 98.19 163 ASP A O 1
ATOM 1347 N N . PRO A 1 164 ? -5.206 -8.609 0.333 1.00 98.25 164 PRO A N 1
ATOM 1348 C CA . PRO A 1 164 ? -5.485 -7.683 1.426 1.00 98.25 164 PRO A CA 1
ATOM 1349 C C . PRO A 1 164 ? -5.228 -8.275 2.818 1.00 98.25 164 PRO A C 1
ATOM 1351 O O . PRO A 1 164 ? -5.338 -7.549 3.806 1.00 98.25 164 PRO A O 1
ATOM 1354 N N . ASN A 1 165 ? -4.898 -9.565 2.920 1.00 98.31 165 ASN A N 1
ATOM 1355 C CA . ASN A 1 165 ? -4.647 -10.270 4.177 1.00 98.31 165 ASN A CA 1
ATOM 1356 C C . ASN A 1 165 ? -3.160 -10.537 4.441 1.00 98.31 165 ASN A C 1
ATOM 1358 O O . ASN A 1 165 ? -2.812 -10.999 5.532 1.00 98.31 165 ASN A O 1
ATOM 1362 N N . MET A 1 166 ? -2.266 -10.229 3.491 1.00 97.81 166 MET A N 1
ATOM 1363 C CA . MET A 1 166 ? -0.828 -10.400 3.697 1.00 97.81 166 MET A CA 1
ATOM 1364 C C . MET A 1 166 ? -0.345 -9.538 4.863 1.00 97.81 166 MET A C 1
ATOM 1366 O O . MET A 1 166 ? -0.357 -8.306 4.808 1.00 97.81 166 MET A O 1
ATOM 1370 N N . LYS A 1 167 ? 0.115 -10.208 5.920 1.00 98.06 167 LYS A N 1
ATOM 1371 C CA . LYS A 1 167 ? 0.644 -9.545 7.106 1.00 98.06 167 LYS A CA 1
ATOM 1372 C C . LYS A 1 167 ? 1.960 -8.844 6.806 1.00 98.06 167 LYS A C 1
ATOM 1374 O O . LYS A 1 167 ? 2.781 -9.330 6.027 1.00 98.06 167 LYS A O 1
ATOM 1379 N N . GLY A 1 168 ? 2.181 -7.721 7.472 1.00 97.38 168 GLY A N 1
ATOM 1380 C CA . GLY A 1 168 ? 3.435 -6.992 7.401 1.00 97.38 168 GLY A CA 1
ATOM 1381 C C . GLY A 1 168 ? 3.971 -6.63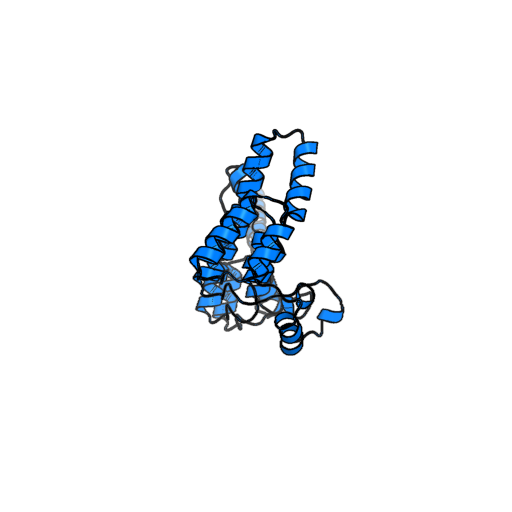2 8.775 1.00 97.38 168 GLY A C 1
ATOM 1382 O O . GLY A 1 168 ? 3.352 -6.863 9.812 1.00 97.38 168 GLY A O 1
ATOM 1383 N N . HIS A 1 169 ? 5.191 -6.110 8.769 1.00 96.38 169 HIS A N 1
ATOM 1384 C CA . HIS A 1 169 ? 5.907 -5.720 9.970 1.00 96.38 169 HIS A CA 1
ATOM 1385 C C . HIS A 1 169 ? 6.794 -4.514 9.631 1.00 96.38 169 HIS A C 1
ATOM 1387 O O . HIS A 1 169 ? 7.428 -4.512 8.572 1.00 96.38 169 HIS A O 1
ATOM 1393 N N . PRO A 1 170 ? 6.913 -3.502 10.508 1.00 93.31 170 PRO A N 1
ATOM 1394 C CA . PRO A 1 170 ? 7.620 -2.264 10.173 1.00 93.31 170 PRO A CA 1
ATOM 1395 C C . PRO A 1 170 ? 9.131 -2.446 9.997 1.00 93.31 170 PRO A C 1
ATOM 1397 O O . PRO A 1 170 ? 9.762 -1.726 9.231 1.00 93.31 170 PRO A O 1
ATOM 1400 N N . PHE A 1 171 ? 9.740 -3.404 10.705 1.00 92.44 171 PHE A N 1
ATOM 1401 C CA . PHE A 1 171 ? 11.197 -3.580 10.690 1.00 92.44 171 PHE A CA 1
ATOM 1402 C C . PHE A 1 171 ? 11.793 -3.838 9.288 1.00 92.44 171 PHE A C 1
ATOM 1404 O O . PHE A 1 171 ? 12.710 -3.099 8.926 1.00 92.44 171 PHE A O 1
ATOM 1411 N N . PRO A 1 172 ? 11.305 -4.808 8.480 1.00 91.12 172 PRO A N 1
ATOM 1412 C CA . PRO A 1 172 ? 11.780 -4.995 7.103 1.00 91.12 172 PRO A CA 1
ATOM 1413 C C . PRO A 1 172 ? 11.673 -3.766 6.193 1.00 91.12 172 PRO A C 1
ATOM 1415 O O . PRO A 1 172 ? 12.481 -3.634 5.280 1.00 91.12 172 PRO A O 1
ATOM 1418 N N . PHE A 1 173 ? 10.711 -2.877 6.452 1.00 88.81 173 PHE A N 1
ATOM 1419 C CA . PHE A 1 173 ? 10.463 -1.655 5.678 1.00 88.81 173 PHE A CA 1
ATOM 1420 C C . PHE A 1 173 ? 11.123 -0.402 6.280 1.00 88.81 173 PHE A C 1
ATOM 1422 O O . PHE A 1 173 ? 10.906 0.716 5.823 1.00 88.81 173 PHE A O 1
ATOM 1429 N N . GLY A 1 174 ? 11.931 -0.565 7.330 1.00 83.94 174 GLY A N 1
ATOM 1430 C CA . GLY A 1 174 ? 12.630 0.542 7.973 1.00 83.94 174 GLY A CA 1
ATOM 1431 C C . GLY A 1 174 ? 13.833 1.062 7.176 1.00 83.94 174 GLY A C 1
ATOM 1432 O O . GLY A 1 174 ? 14.229 0.522 6.151 1.00 83.94 174 GLY A O 1
ATOM 1433 N N . LYS A 1 175 ? 14.500 2.092 7.714 1.00 76.62 175 LYS A N 1
ATOM 1434 C CA . LYS A 1 175 ? 15.712 2.707 7.123 1.00 76.62 175 LYS A CA 1
ATOM 1435 C C . LYS A 1 175 ? 17.015 2.288 7.818 1.00 76.62 175 LYS A C 1
ATOM 1437 O O . LYS A 1 175 ? 17.981 3.045 7.893 1.00 76.62 175 LYS A O 1
ATOM 1442 N N . SER A 1 176 ? 17.042 1.101 8.423 1.00 78.94 176 SER A N 1
ATOM 1443 C CA . SER A 1 176 ? 18.206 0.640 9.190 1.00 78.94 176 SER A CA 1
ATOM 1444 C C . SER A 1 176 ? 19.344 0.184 8.276 1.00 78.94 176 SER A C 1
ATOM 1446 O O . SER A 1 176 ? 19.122 -0.596 7.357 1.00 78.94 176 SER A O 1
ATOM 1448 N N . LYS A 1 177 ? 20.599 0.534 8.605 1.00 77.25 177 LYS A N 1
ATOM 1449 C CA . LYS A 1 177 ? 21.795 0.006 7.910 1.00 77.25 177 LYS A CA 1
ATOM 1450 C C . LYS A 1 177 ? 21.852 -1.528 7.894 1.00 77.25 177 LYS A C 1
ATOM 1452 O O . LYS A 1 177 ? 22.443 -2.111 6.992 1.00 77.25 177 LYS A O 1
ATOM 1457 N N . LYS A 1 178 ? 21.217 -2.191 8.872 1.00 76.88 178 LYS A N 1
ATOM 1458 C CA . LYS A 1 178 ? 21.107 -3.659 8.933 1.00 76.88 178 LYS A CA 1
ATOM 1459 C C . LYS A 1 178 ? 20.316 -4.247 7.753 1.00 76.88 178 LYS A C 1
ATOM 1461 O O . LYS A 1 178 ? 20.448 -5.439 7.486 1.00 76.88 178 LYS A O 1
ATOM 1466 N N . LEU A 1 179 ? 19.522 -3.432 7.056 1.00 80.75 179 LEU A N 1
ATOM 1467 C CA . LEU A 1 179 ? 18.677 -3.850 5.937 1.00 80.75 179 LEU A CA 1
ATOM 1468 C C . LEU A 1 179 ? 19.405 -3.829 4.580 1.00 80.75 179 LEU A C 1
ATOM 1470 O O . LEU A 1 179 ? 18.902 -4.397 3.613 1.00 80.75 179 LEU A O 1
ATOM 1474 N N . LEU A 1 180 ? 20.623 -3.274 4.505 1.00 75.38 180 LEU A N 1
ATOM 1475 C CA . LEU A 1 180 ? 21.432 -3.283 3.275 1.00 75.38 180 LEU A CA 1
ATOM 1476 C C . LEU A 1 180 ? 21.743 -4.707 2.780 1.00 75.38 180 LEU A C 1
ATOM 1478 O O . LEU A 1 180 ? 21.841 -4.934 1.580 1.00 75.38 180 LEU A O 1
ATOM 1482 N N . PHE A 1 181 ? 21.856 -5.669 3.701 1.00 79.25 181 PHE A N 1
ATOM 1483 C CA . PHE A 1 181 ? 22.112 -7.090 3.415 1.00 79.25 181 PHE A CA 1
ATOM 1484 C C . PHE A 1 181 ? 20.934 -7.983 3.839 1.00 79.25 181 PHE A C 1
ATOM 1486 O O . PHE A 1 181 ? 21.110 -9.129 4.282 1.00 79.25 181 PHE A O 1
ATOM 1493 N N . PHE A 1 182 ? 19.721 -7.426 3.797 1.00 87.50 182 PHE A N 1
ATOM 1494 C CA . PHE A 1 182 ? 18.504 -8.175 4.083 1.00 87.50 182 PHE A CA 1
ATOM 1495 C C . PHE A 1 182 ? 18.153 -9.123 2.937 1.00 87.50 182 PHE A C 1
ATOM 1497 O O . PHE A 1 182 ? 18.673 -9.014 1.830 1.00 87.50 182 PHE A O 1
ATOM 1504 N N . THR A 1 183 ? 17.302 -10.100 3.227 1.00 88.69 183 THR A N 1
ATOM 1505 C CA . THR A 1 183 ? 16.849 -11.085 2.243 1.00 88.69 183 THR A CA 1
ATOM 1506 C C . THR A 1 183 ? 15.370 -11.352 2.439 1.00 88.69 183 THR A C 1
ATOM 1508 O O . THR A 1 183 ? 14.884 -11.258 3.569 1.00 88.69 183 THR A O 1
ATOM 1511 N N . ASP A 1 184 ? 14.693 -11.795 1.380 1.00 89.44 184 ASP A N 1
ATOM 1512 C CA . ASP A 1 184 ? 13.297 -12.241 1.424 1.00 89.44 184 ASP A CA 1
ATOM 1513 C C . ASP A 1 184 ? 13.074 -13.203 2.593 1.00 89.44 184 ASP A C 1
ATOM 1515 O O . ASP A 1 184 ? 12.236 -12.968 3.456 1.00 89.44 184 ASP A O 1
ATOM 1519 N N . LYS A 1 185 ? 13.916 -14.238 2.718 1.00 91.94 185 LYS A N 1
ATOM 1520 C CA . LYS A 1 185 ? 13.824 -15.223 3.807 1.00 91.94 185 LYS A CA 1
ATOM 1521 C C . LYS A 1 185 ? 13.861 -14.588 5.202 1.00 91.94 185 LYS A C 1
ATOM 1523 O O . LYS A 1 185 ? 13.203 -15.090 6.109 1.00 91.94 185 LYS A O 1
ATOM 1528 N N . LYS A 1 186 ? 14.655 -13.532 5.413 1.00 93.19 186 LYS A N 1
ATOM 1529 C CA . LYS A 1 186 ? 14.679 -12.812 6.696 1.00 93.19 186 LYS A CA 1
ATOM 1530 C C . LYS A 1 186 ? 13.426 -11.958 6.859 1.00 93.19 186 LYS A C 1
ATOM 1532 O O . LYS A 1 186 ? 12.856 -11.972 7.942 1.00 93.19 186 LYS A O 1
ATOM 1537 N N . ALA A 1 187 ? 12.979 -11.276 5.808 1.00 92.69 187 ALA A N 1
ATOM 1538 C CA . ALA A 1 187 ? 11.771 -10.457 5.830 1.00 92.69 187 ALA A CA 1
ATOM 1539 C C . ALA A 1 187 ? 10.514 -11.276 6.127 1.00 92.69 187 ALA A C 1
ATOM 1541 O O . ALA A 1 187 ? 9.771 -10.941 7.044 1.00 92.69 187 ALA A O 1
ATOM 1542 N N . PHE A 1 188 ? 10.343 -12.416 5.459 1.00 94.31 188 PHE A N 1
ATOM 1543 C CA . PHE A 1 188 ? 9.207 -13.306 5.678 1.00 94.31 188 PHE A CA 1
ATOM 1544 C C . PHE A 1 188 ? 9.143 -13.868 7.100 1.00 94.31 188 PHE A C 1
ATOM 1546 O O . PHE A 1 188 ? 8.052 -14.158 7.575 1.00 94.31 188 PHE A O 1
ATOM 1553 N N . LYS A 1 189 ? 10.261 -13.971 7.832 1.00 95.88 189 LYS A N 1
ATOM 1554 C CA . LYS A 1 189 ? 10.201 -14.313 9.264 1.00 95.88 189 LYS A CA 1
ATOM 1555 C C . LYS A 1 189 ? 9.509 -13.233 10.094 1.00 95.88 189 LYS A C 1
ATOM 1557 O O . LYS A 1 189 ? 8.815 -13.578 11.037 1.00 95.88 189 LYS A O 1
ATOM 1562 N N . TYR A 1 190 ? 9.694 -11.960 9.746 1.00 95.94 190 TYR A N 1
ATOM 1563 C CA . TYR A 1 190 ? 8.996 -10.854 10.402 1.00 95.94 190 TYR A CA 1
ATOM 1564 C C . TYR A 1 190 ? 7.539 -10.773 9.961 1.00 95.94 190 TYR A C 1
ATOM 1566 O O . TYR A 1 190 ? 6.676 -10.581 10.796 1.00 95.94 190 TYR A O 1
ATOM 1574 N N . PHE A 1 191 ? 7.245 -10.960 8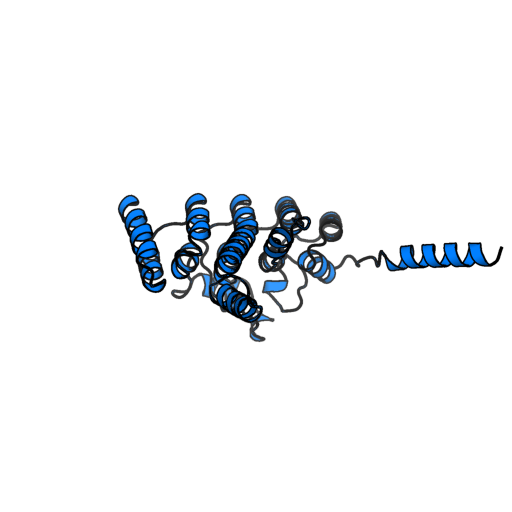.673 1.00 96.19 191 PHE A N 1
ATOM 1575 C CA . PHE A 1 191 ? 5.862 -10.916 8.176 1.00 96.19 191 PHE A CA 1
ATOM 1576 C C . PHE A 1 191 ? 4.987 -12.061 8.706 1.00 96.19 191 PHE A C 1
ATOM 1578 O O . PHE A 1 191 ? 3.770 -11.942 8.726 1.00 96.19 191 PHE A O 1
ATOM 1585 N N . ASN A 1 192 ? 5.604 -13.151 9.169 1.00 95.00 192 ASN A N 1
ATOM 1586 C CA . ASN A 1 192 ? 4.924 -14.282 9.801 1.00 95.00 192 ASN A CA 1
ATOM 1587 C C . ASN A 1 192 ? 5.141 -14.342 11.325 1.00 95.00 192 ASN A C 1
ATOM 1589 O O . ASN A 1 192 ? 4.887 -15.384 11.930 1.00 95.00 192 ASN A O 1
ATOM 1593 N N . SER A 1 193 ? 5.658 -13.278 11.950 1.00 96.81 193 SER A N 1
ATOM 1594 C CA . SER A 1 193 ? 5.826 -13.243 13.406 1.00 96.81 193 SER A CA 1
ATOM 1595 C C . SER A 1 193 ? 4.501 -12.939 14.115 1.00 96.81 193 SER A C 1
ATOM 1597 O O . SER A 1 193 ? 3.520 -12.539 13.486 1.00 96.81 193 SER A O 1
ATOM 1599 N N . ALA A 1 194 ? 4.458 -13.137 15.434 1.00 94.81 194 ALA A N 1
ATOM 1600 C CA . ALA A 1 194 ? 3.268 -12.842 16.235 1.00 94.81 194 ALA A CA 1
ATOM 1601 C C . ALA A 1 194 ? 2.943 -11.337 16.267 1.00 94.81 194 ALA A C 1
ATOM 1603 O O . ALA A 1 194 ? 1.791 -10.955 16.432 1.00 94.81 194 ALA A O 1
ATOM 1604 N N . GLU A 1 195 ? 3.956 -10.490 16.082 1.00 95.69 195 GLU A N 1
ATOM 1605 C CA . GLU A 1 195 ? 3.842 -9.032 16.018 1.00 95.69 195 GLU A CA 1
ATOM 1606 C C . GLU A 1 195 ? 3.411 -8.520 14.635 1.00 95.69 195 GLU A C 1
ATOM 1608 O O . GLU A 1 195 ? 3.197 -7.319 14.468 1.00 95.69 195 GLU A O 1
ATOM 1613 N N . ALA A 1 196 ? 3.325 -9.395 13.628 1.00 97.69 196 ALA A N 1
ATOM 1614 C CA . ALA A 1 196 ? 2.895 -9.012 12.293 1.00 97.69 196 ALA A CA 1
ATOM 1615 C C . ALA A 1 196 ? 1.382 -8.772 12.257 1.00 97.69 196 ALA A C 1
ATOM 1617 O O . ALA A 1 196 ? 0.588 -9.604 12.706 1.00 97.69 196 ALA A O 1
ATOM 1618 N N . THR A 1 197 ? 0.977 -7.651 11.671 1.00 98.19 197 THR A N 1
ATOM 1619 C CA . THR A 1 197 ? -0.424 -7.218 11.619 1.00 98.19 197 THR A CA 1
ATOM 1620 C C . THR A 1 197 ? -0.970 -7.319 10.201 1.00 98.19 197 THR A C 1
ATOM 1622 O O . THR A 1 197 ? -0.211 -7.343 9.232 1.00 98.19 197 THR A O 1
ATOM 1625 N N . THR A 1 198 ? -2.291 -7.411 10.055 1.00 98.38 198 THR A N 1
ATOM 1626 C CA . THR A 1 198 ? -2.952 -7.340 8.744 1.00 98.38 198 THR A CA 1
ATOM 1627 C C . THR A 1 198 ? -3.133 -5.878 8.315 1.00 98.38 198 THR A C 1
ATOM 1629 O O . THR A 1 198 ? -3.150 -4.980 9.163 1.00 98.38 198 THR A O 1
ATOM 1632 N N . PRO A 1 199 ? -3.300 -5.599 7.010 1.00 98.56 199 PRO A N 1
ATOM 1633 C CA . PRO A 1 199 ? -3.656 -4.261 6.543 1.00 98.56 199 PRO A CA 1
ATOM 1634 C C . PRO A 1 199 ? -4.939 -3.738 7.199 1.00 98.56 199 PRO A C 1
ATOM 1636 O O . PRO A 1 199 ? -5.004 -2.576 7.589 1.00 98.56 199 PRO A O 1
ATOM 1639 N N . LEU A 1 200 ? -5.947 -4.600 7.375 1.00 98.75 200 LEU A N 1
ATOM 1640 C CA . LEU A 1 200 ? -7.214 -4.214 7.995 1.00 98.75 200 LEU A CA 1
ATOM 1641 C C . LEU A 1 200 ? -7.032 -3.789 9.458 1.00 98.75 200 LEU A C 1
ATOM 1643 O O . LEU A 1 200 ? -7.557 -2.746 9.845 1.00 98.75 200 LEU A O 1
ATOM 1647 N N . TYR A 1 201 ? -6.228 -4.523 10.237 1.00 98.62 201 TYR A N 1
ATOM 1648 C CA . TYR A 1 201 ? -5.871 -4.137 11.606 1.00 98.62 201 TYR A CA 1
ATOM 1649 C C . TYR A 1 201 ? -5.275 -2.721 11.645 1.00 98.62 201 TYR A C 1
ATOM 1651 O O . TYR A 1 201 ? -5.732 -1.865 12.406 1.00 98.62 201 TYR A O 1
ATOM 1659 N N . GLU A 1 202 ? -4.278 -2.447 10.796 1.00 98.50 202 GLU A N 1
ATOM 1660 C CA . GLU A 1 202 ? -3.611 -1.141 10.779 1.00 98.50 202 GLU A CA 1
ATOM 1661 C C . GLU A 1 202 ? -4.538 -0.019 10.300 1.00 98.50 202 GLU A C 1
ATOM 1663 O O . GLU A 1 202 ? -4.431 1.098 10.796 1.00 98.50 202 GLU A O 1
ATOM 1668 N N . ALA A 1 203 ? -5.464 -0.284 9.373 1.00 98.50 203 ALA A N 1
ATOM 1669 C CA . ALA A 1 203 ? -6.447 0.704 8.929 1.00 98.50 203 ALA A CA 1
ATOM 1670 C C . ALA A 1 203 ? -7.447 1.056 10.045 1.00 98.50 203 ALA A C 1
ATOM 1672 O O . ALA A 1 203 ? -7.645 2.237 10.335 1.00 98.50 203 ALA A O 1
ATOM 1673 N N . ILE A 1 204 ? -8.015 0.047 10.717 1.00 98.69 204 ILE A N 1
ATOM 1674 C CA . ILE A 1 204 ? -8.987 0.216 11.813 1.00 98.69 204 ILE A CA 1
ATOM 1675 C C . ILE A 1 204 ? -8.382 1.027 12.961 1.00 98.69 204 ILE A C 1
ATOM 1677 O O . ILE A 1 204 ? -8.993 1.974 13.458 1.00 98.69 204 ILE A O 1
ATOM 1681 N N . LYS A 1 205 ? -7.150 0.691 13.355 1.00 98.12 205 LYS A N 1
ATOM 1682 C CA . LYS A 1 205 ? -6.431 1.335 14.462 1.00 98.12 205 LYS A CA 1
ATOM 1683 C C . LYS A 1 205 ? -6.263 2.850 14.287 1.00 98.12 205 LYS A C 1
ATOM 1685 O O . LYS A 1 205 ? -6.028 3.555 15.266 1.00 98.12 205 LYS A O 1
ATOM 1690 N N . LYS A 1 206 ? -6.376 3.378 13.065 1.00 97.19 206 LYS A N 1
ATOM 1691 C CA . LYS A 1 206 ? -6.272 4.821 12.800 1.00 97.19 206 LYS A CA 1
ATOM 1692 C C . LYS A 1 206 ? -7.562 5.601 13.073 1.00 97.19 206 LYS A C 1
ATOM 1694 O O . LYS A 1 206 ? -7.482 6.828 13.106 1.00 97.19 206 LYS A O 1
ATOM 1699 N N . GLY A 1 207 ? -8.706 4.940 13.248 1.00 97.06 207 GLY A N 1
ATOM 1700 C CA . GLY A 1 207 ? -9.993 5.596 13.506 1.00 97.06 207 GLY A CA 1
ATOM 1701 C C . GLY A 1 207 ? -10.754 6.040 12.249 1.00 97.06 207 GLY A C 1
ATOM 1702 O O . GLY A 1 207 ? -10.349 5.779 11.114 1.00 97.06 207 GLY A O 1
ATOM 1703 N N . ILE A 1 208 ? -11.891 6.705 12.459 1.00 95.88 208 ILE A N 1
ATOM 1704 C CA . ILE A 1 208 ? -12.953 6.955 11.473 1.00 95.88 208 ILE A CA 1
ATOM 1705 C C . ILE A 1 208 ? -12.519 7.859 10.319 1.00 95.88 208 ILE A C 1
ATOM 1707 O O . ILE A 1 208 ? -13.043 7.755 9.215 1.00 95.88 208 ILE A O 1
ATOM 1711 N N . GLN A 1 209 ? -11.496 8.696 10.517 1.00 95.19 209 GLN A N 1
ATOM 1712 C CA . GLN A 1 209 ? -10.907 9.485 9.429 1.00 95.19 209 GLN A CA 1
ATOM 1713 C C . GLN A 1 209 ? -10.399 8.599 8.273 1.00 95.19 209 GLN A C 1
ATOM 1715 O O . GLN A 1 209 ? -10.312 9.069 7.138 1.00 95.19 209 GLN A O 1
ATOM 1720 N N . TRP A 1 210 ? -10.083 7.331 8.559 1.00 97.19 210 TRP A N 1
ATOM 1721 C CA . TRP A 1 210 ? -9.613 6.325 7.608 1.00 97.19 210 TRP A CA 1
ATOM 1722 C C . TRP A 1 210 ? -10.674 5.270 7.274 1.00 97.19 210 TRP A C 1
ATOM 1724 O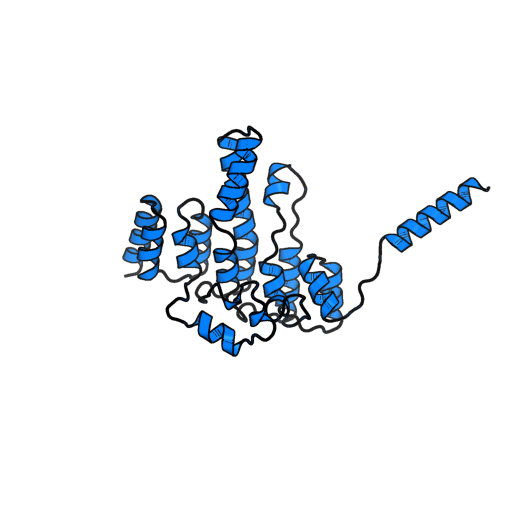 O . TRP A 1 210 ? -10.341 4.234 6.702 1.00 97.19 210 TRP A O 1
ATOM 1734 N N . GLU A 1 211 ? -11.949 5.513 7.590 1.00 97.62 211 GLU A N 1
ATOM 1735 C CA . GLU A 1 211 ? -13.037 4.554 7.355 1.00 97.62 211 GLU A CA 1
ATOM 1736 C C . GLU A 1 211 ? -13.095 4.073 5.898 1.00 97.62 211 GLU A C 1
ATOM 1738 O O . GLU A 1 211 ? -13.223 2.879 5.647 1.00 97.62 211 GLU A O 1
ATOM 1743 N N . SER A 1 212 ? -12.883 4.965 4.929 1.00 98.06 212 SER A N 1
ATOM 1744 C CA . SER A 1 212 ? -12.857 4.597 3.508 1.00 98.06 212 SER A CA 1
ATOM 1745 C C . SER A 1 212 ? -11.742 3.605 3.154 1.00 98.06 212 SER A C 1
ATOM 1747 O O . SER A 1 212 ? -11.887 2.833 2.210 1.00 98.06 212 SER A O 1
ATOM 1749 N N . GLN A 1 213 ? -10.636 3.594 3.905 1.00 98.19 213 GLN A N 1
ATOM 1750 C CA . GLN A 1 213 ? -9.571 2.605 3.749 1.00 98.19 213 GLN A CA 1
ATOM 1751 C C . GLN A 1 213 ? -9.977 1.244 4.327 1.00 98.19 213 GLN A C 1
ATOM 1753 O O . GLN A 1 213 ? -9.660 0.215 3.734 1.00 98.19 213 GLN A O 1
ATOM 1758 N N . VAL A 1 214 ? -10.706 1.238 5.449 1.00 98.56 214 VAL A N 1
ATOM 1759 C CA . VAL A 1 214 ? -11.304 0.026 6.035 1.00 98.56 214 VAL A CA 1
ATOM 1760 C C . VAL A 1 214 ? -12.307 -0.582 5.054 1.00 98.56 214 VAL A C 1
ATOM 1762 O O . VAL A 1 214 ? -12.177 -1.749 4.692 1.00 98.56 214 VAL A O 1
ATOM 1765 N N . ASP A 1 215 ? -13.246 0.220 4.553 1.00 98.56 215 ASP A N 1
ATOM 1766 C CA . ASP A 1 215 ? -14.269 -0.222 3.599 1.00 98.56 215 ASP A CA 1
ATOM 1767 C C . ASP A 1 215 ? -13.652 -0.752 2.299 1.00 98.56 215 ASP A C 1
ATOM 1769 O O . ASP A 1 215 ? -14.096 -1.768 1.761 1.00 98.56 215 ASP A O 1
ATOM 1773 N N . LEU A 1 216 ? -12.592 -0.100 1.812 1.00 98.69 216 LEU A N 1
ATOM 1774 C CA . LEU A 1 216 ? -11.855 -0.550 0.637 1.00 98.69 216 LEU A CA 1
ATOM 1775 C C . LEU A 1 216 ? -11.221 -1.931 0.860 1.00 98.69 216 LEU A C 1
ATOM 1777 O O . LEU A 1 216 ? -11.372 -2.806 0.016 1.00 98.69 216 LEU A O 1
ATOM 1781 N N . LEU A 1 217 ? -10.543 -2.158 1.986 1.00 98.75 217 LEU A N 1
ATOM 1782 C CA . LEU A 1 217 ? -9.933 -3.459 2.285 1.00 98.75 217 LEU A CA 1
ATOM 1783 C C . LEU A 1 217 ? -10.989 -4.567 2.413 1.00 98.75 217 LEU A C 1
ATOM 1785 O O . LEU A 1 217 ? -10.810 -5.652 1.859 1.00 98.75 217 LEU A O 1
ATOM 1789 N N . LEU A 1 218 ? -12.112 -4.280 3.077 1.00 98.50 218 LEU A N 1
ATOM 1790 C CA . LEU A 1 218 ? -13.237 -5.212 3.205 1.00 98.50 218 LEU A CA 1
ATOM 1791 C C . LEU A 1 218 ? -13.836 -5.569 1.841 1.00 98.50 218 LEU A C 1
ATOM 1793 O O . LEU A 1 218 ? -14.061 -6.744 1.560 1.00 98.50 218 LEU A O 1
ATOM 1797 N N . LYS A 1 219 ? -14.024 -4.577 0.959 1.00 98.50 219 LYS A N 1
ATOM 1798 C CA . LYS A 1 219 ? -14.514 -4.783 -0.415 1.00 98.50 219 LYS A CA 1
ATOM 1799 C C . LYS A 1 219 ? -13.664 -5.793 -1.193 1.00 98.50 219 LYS A C 1
ATOM 1801 O O . LYS A 1 219 ? -14.211 -6.535 -2.004 1.00 98.50 219 LYS A O 1
ATOM 1806 N N . TYR A 1 220 ? -12.353 -5.817 -0.959 1.00 98.56 220 TYR A N 1
ATOM 1807 C CA . TYR A 1 220 ? -11.425 -6.722 -1.641 1.00 98.56 220 TYR A CA 1
ATOM 1808 C C . TYR A 1 220 ? -11.150 -8.027 -0.874 1.00 98.56 220 TYR A C 1
ATOM 1810 O O . TYR A 1 220 ? -10.312 -8.813 -1.306 1.00 98.56 220 TYR A O 1
ATOM 1818 N N . GLY A 1 221 ? -11.882 -8.306 0.211 1.00 97.88 221 GLY A N 1
ATOM 1819 C CA . GLY A 1 221 ? -11.832 -9.597 0.906 1.00 97.88 221 GLY A CA 1
ATOM 1820 C C . GLY A 1 221 ? -10.874 -9.655 2.096 1.00 97.88 221 GLY A C 1
ATOM 1821 O O . GLY A 1 221 ? -10.386 -10.735 2.435 1.00 97.88 221 GLY A O 1
ATOM 1822 N N . ALA A 1 222 ? -10.584 -8.522 2.741 1.00 98.31 222 ALA A N 1
ATOM 1823 C CA . ALA A 1 222 ? -9.916 -8.545 4.039 1.00 98.31 222 ALA A CA 1
ATOM 1824 C C . ALA A 1 222 ? -10.781 -9.268 5.087 1.00 98.31 222 ALA A C 1
ATOM 1826 O O . ALA A 1 222 ? -11.964 -8.963 5.247 1.00 98.31 222 ALA A O 1
ATOM 1827 N N . ALA A 1 223 ? -10.187 -10.215 5.810 1.00 97.31 223 ALA A N 1
ATOM 1828 C CA . ALA A 1 223 ? -10.869 -10.997 6.829 1.00 97.31 223 ALA A CA 1
ATOM 1829 C C . ALA A 1 223 ? -11.052 -10.186 8.117 1.00 97.31 223 ALA A C 1
ATOM 1831 O O . ALA A 1 223 ? -10.098 -9.613 8.647 1.00 97.31 223 ALA A O 1
ATOM 1832 N N . VAL A 1 224 ? -12.279 -10.178 8.640 1.00 97.06 224 VAL A N 1
ATOM 1833 C CA . VAL A 1 224 ? -12.588 -9.626 9.962 1.00 97.06 224 VAL A CA 1
ATOM 1834 C C . VAL A 1 224 ? -12.389 -10.732 10.994 1.00 97.06 224 VAL A C 1
ATOM 1836 O O . VAL A 1 224 ? -13.086 -11.743 10.964 1.00 97.06 224 VAL A O 1
ATOM 1839 N N . ASP A 1 225 ? -11.435 -10.543 11.900 1.00 95.12 225 ASP A N 1
ATOM 1840 C CA . ASP A 1 225 ? -11.103 -11.488 12.968 1.00 95.12 225 ASP A CA 1
ATOM 1841 C C . ASP A 1 225 ? -11.043 -10.797 14.344 1.00 95.12 225 ASP A C 1
ATOM 1843 O O . ASP A 1 225 ? -11.308 -9.599 14.477 1.00 95.12 225 ASP A O 1
ATOM 1847 N N . GLU A 1 226 ? -10.704 -11.547 15.395 1.00 95.94 226 GLU A N 1
ATOM 1848 C CA . GLU A 1 226 ? -10.644 -11.018 16.765 1.00 95.94 226 GLU A CA 1
ATOM 1849 C C . GLU A 1 226 ? -9.642 -9.862 16.920 1.00 95.94 226 GLU A C 1
ATOM 1851 O O . GLU A 1 226 ? -9.870 -8.950 17.719 1.00 95.94 226 GLU A O 1
ATOM 1856 N N . SER A 1 227 ? -8.567 -9.839 16.122 1.00 96.69 227 SER A N 1
ATOM 1857 C CA . SER A 1 227 ? -7.575 -8.759 16.167 1.00 96.69 227 SER A CA 1
ATOM 1858 C C . SER A 1 227 ? -8.161 -7.422 15.703 1.00 96.69 227 SER A C 1
ATOM 1860 O O . SER A 1 227 ? -7.735 -6.360 16.162 1.00 96.69 227 SER A O 1
ATOM 1862 N N . CYS A 1 228 ? -9.196 -7.450 14.858 1.00 97.94 228 CYS A N 1
ATOM 1863 C CA . CYS A 1 228 ? -9.903 -6.251 14.415 1.00 97.94 228 CYS A CA 1
ATOM 1864 C C . CYS A 1 228 ? -10.661 -5.576 15.571 1.00 97.94 228 CYS A C 1
ATOM 1866 O O . CYS A 1 228 ? -10.706 -4.347 15.638 1.00 97.94 228 CYS A O 1
ATOM 1868 N N . LEU A 1 229 ? -11.205 -6.352 16.518 1.00 97.88 229 LEU A N 1
ATOM 1869 C CA . LEU A 1 229 ? -11.859 -5.813 17.719 1.00 97.88 229 LEU A CA 1
ATOM 1870 C C . LEU A 1 229 ? -10.852 -5.098 18.628 1.00 97.88 229 LEU A C 1
ATOM 1872 O O . LEU A 1 229 ? -11.152 -4.045 19.193 1.00 97.88 229 LEU A O 1
ATOM 1876 N N . GLU A 1 230 ? -9.645 -5.653 18.763 1.00 97.56 230 GLU A N 1
ATOM 1877 C CA . GLU A 1 230 ? -8.549 -5.000 19.481 1.00 97.56 230 GLU A CA 1
ATOM 1878 C C . GLU A 1 230 ? -8.120 -3.706 18.778 1.00 97.56 230 GLU A C 1
ATOM 1880 O O . GLU A 1 230 ? -8.047 -2.657 19.420 1.00 97.56 230 GLU A O 1
ATOM 1885 N N . ALA A 1 231 ? -7.912 -3.747 17.457 1.00 98.06 231 ALA A N 1
ATOM 1886 C CA . ALA A 1 231 ? -7.583 -2.563 16.665 1.00 98.06 231 ALA A CA 1
ATOM 1887 C C . ALA A 1 231 ? -8.624 -1.449 16.834 1.00 98.06 231 ALA A C 1
ATOM 1889 O O . ALA A 1 231 ? -8.262 -0.282 16.988 1.00 98.06 231 ALA A O 1
ATOM 1890 N N . ALA A 1 232 ? -9.912 -1.801 16.856 1.00 98.19 232 ALA A N 1
ATOM 1891 C CA . ALA A 1 232 ? -10.988 -0.834 17.020 1.00 98.19 232 ALA A CA 1
ATOM 1892 C C . ALA A 1 232 ? -10.932 -0.160 18.396 1.00 98.19 232 ALA A C 1
ATOM 1894 O O . ALA A 1 232 ? -11.044 1.061 18.481 1.00 98.19 232 ALA A O 1
ATOM 1895 N N . LYS A 1 233 ? -10.652 -0.913 19.468 1.00 97.94 233 LYS A N 1
ATOM 1896 C CA . LYS A 1 233 ? -10.420 -0.335 20.805 1.00 97.94 233 LYS A CA 1
ATOM 1897 C C . LYS A 1 233 ? -9.205 0.594 20.818 1.00 97.94 233 LYS A C 1
ATOM 1899 O O . LYS A 1 233 ? -9.264 1.667 21.412 1.00 97.94 233 LYS A O 1
ATOM 1904 N N . LEU A 1 234 ? -8.122 0.212 20.136 1.00 97.62 234 LEU A N 1
ATOM 1905 C CA . LEU A 1 234 ? -6.903 1.021 20.027 1.00 97.62 234 LEU A CA 1
ATOM 1906 C C . LEU A 1 234 ? -7.096 2.314 19.225 1.00 97.62 234 LEU A C 1
ATOM 1908 O O . LEU A 1 234 ? -6.318 3.248 19.415 1.00 97.62 234 LEU A O 1
ATOM 1912 N N . SER A 1 235 ? -8.116 2.391 18.364 1.00 97.00 235 SER A N 1
ATOM 1913 C CA . SER A 1 235 ? -8.471 3.640 17.680 1.00 97.00 235 SER A CA 1
ATOM 1914 C C . SER A 1 235 ? -8.939 4.730 18.652 1.00 97.00 235 SER A C 1
ATOM 1916 O O . SER A 1 235 ? -8.749 5.913 18.381 1.00 97.00 235 SER A O 1
ATOM 1918 N N . GLY A 1 236 ? -9.510 4.336 19.798 1.00 96.62 236 GLY A N 1
ATOM 1919 C CA . GLY A 1 236 ? -10.069 5.251 20.793 1.00 96.62 236 GLY A CA 1
ATOM 1920 C C . GLY A 1 236 ? -11.399 5.896 20.387 1.00 96.62 236 GLY A C 1
ATOM 1921 O O . GLY A 1 236 ? -11.826 6.837 21.050 1.00 96.62 236 GLY A O 1
ATOM 1922 N N . GLU A 1 237 ? -12.050 5.419 19.321 1.00 97.50 237 GLU A N 1
ATOM 1923 C CA . GLU A 1 237 ? -13.276 6.010 18.777 1.00 97.50 237 GLU A CA 1
ATOM 1924 C C . GLU A 1 237 ? -14.454 5.025 18.832 1.00 97.50 237 GLU A C 1
ATOM 1926 O O . GLU A 1 237 ? -14.430 3.972 18.192 1.00 97.50 237 GLU A O 1
ATOM 1931 N N . GLU A 1 238 ? -15.520 5.387 19.555 1.00 97.62 238 GLU A N 1
ATOM 1932 C CA . GLU A 1 238 ? -16.720 4.547 19.726 1.00 97.62 238 GLU A CA 1
ATOM 1933 C C . GLU A 1 238 ? -17.349 4.146 18.385 1.00 97.62 238 GLU A C 1
ATOM 1935 O O . GLU A 1 238 ? -17.691 2.982 18.189 1.00 97.62 238 GLU A O 1
ATOM 1940 N N . ALA A 1 239 ? -17.407 5.069 17.419 1.00 97.81 239 ALA A N 1
ATOM 1941 C CA . ALA A 1 239 ? -17.949 4.800 16.087 1.00 97.81 239 ALA A CA 1
ATOM 1942 C C . ALA A 1 239 ? -17.196 3.674 15.351 1.00 97.81 239 ALA A C 1
ATOM 1944 O O . ALA A 1 239 ? -17.816 2.836 14.693 1.00 97.81 239 ALA A O 1
ATOM 1945 N N . MET A 1 240 ? -15.866 3.618 15.487 1.00 98.06 240 MET A N 1
ATOM 1946 C CA . 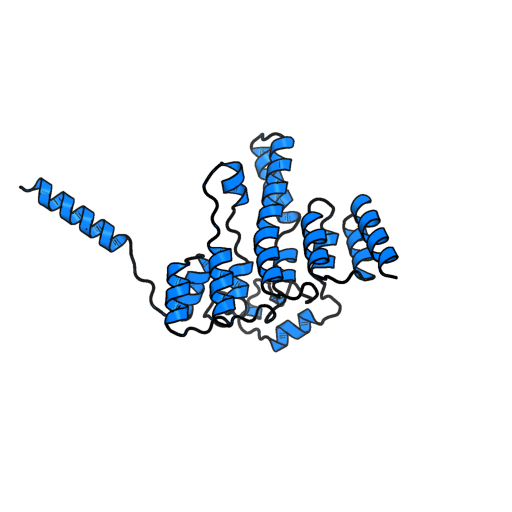MET A 1 240 ? -15.063 2.546 14.895 1.00 98.06 240 MET A CA 1
ATOM 1947 C C . MET A 1 240 ? -15.288 1.222 15.635 1.00 98.06 240 MET A C 1
ATOM 1949 O O . MET A 1 240 ? -15.449 0.185 14.995 1.00 98.06 240 MET A O 1
ATOM 1953 N N . VAL A 1 241 ? -15.369 1.247 16.971 1.00 98.12 241 VAL A N 1
ATOM 1954 C CA . VAL A 1 241 ? -15.698 0.059 17.783 1.00 98.12 241 VAL A CA 1
ATOM 1955 C C . VAL A 1 241 ? -17.047 -0.529 17.374 1.00 98.12 241 VAL A C 1
ATOM 1957 O O . VAL A 1 241 ? -17.129 -1.723 17.091 1.00 98.12 241 VAL A O 1
ATOM 1960 N N . GLU A 1 242 ? -18.088 0.297 17.274 1.00 97.75 242 GLU A N 1
ATOM 1961 C CA . GLU A 1 242 ? -19.420 -0.146 16.861 1.00 97.75 242 GLU A CA 1
ATOM 1962 C C . GLU A 1 242 ? -19.435 -0.739 15.450 1.00 97.75 242 GLU A C 1
ATOM 1964 O O . GLU A 1 242 ? -20.063 -1.777 15.226 1.00 97.75 242 GLU A O 1
ATOM 1969 N N . LYS A 1 243 ? -18.755 -0.096 14.490 1.00 97.50 243 LYS A N 1
ATOM 1970 C CA . LYS A 1 243 ? -18.671 -0.579 13.104 1.00 97.50 243 LYS A CA 1
ATOM 1971 C C . LYS A 1 243 ? -18.040 -1.968 13.049 1.00 97.50 243 LYS A C 1
ATOM 1973 O O . LYS A 1 243 ? -18.612 -2.872 12.442 1.00 97.50 243 LYS A O 1
ATOM 1978 N N . ILE A 1 244 ? -16.883 -2.149 13.688 1.00 98.00 244 ILE A N 1
ATOM 1979 C CA . ILE A 1 244 ? -16.155 -3.421 13.637 1.00 98.00 244 ILE A CA 1
ATOM 1980 C C . ILE A 1 244 ? -16.879 -4.516 14.420 1.00 98.00 244 ILE A C 1
ATOM 1982 O O . ILE A 1 244 ? -16.929 -5.647 13.944 1.00 98.00 244 ILE A O 1
ATOM 1986 N N . GLN A 1 245 ? -17.516 -4.194 15.550 1.00 97.38 245 GLN A N 1
ATOM 1987 C CA . GLN A 1 245 ? -18.338 -5.156 16.289 1.00 97.38 245 GLN A CA 1
ATOM 1988 C C . GLN A 1 245 ? -19.498 -5.684 15.430 1.00 97.38 245 GLN A C 1
ATOM 1990 O O . GLN A 1 245 ? -19.674 -6.894 15.321 1.00 97.38 245 GLN A O 1
ATOM 1995 N N . LYS A 1 246 ? -20.235 -4.796 14.743 1.00 96.75 246 LYS A N 1
ATOM 1996 C CA . LYS A 1 246 ? -21.325 -5.190 13.829 1.00 96.75 246 LYS A CA 1
ATOM 1997 C C . LYS A 1 246 ? -20.834 -6.092 12.696 1.00 96.75 246 LYS A C 1
ATOM 1999 O O . LYS A 1 246 ? -21.507 -7.062 12.359 1.00 96.75 246 LYS A O 1
ATOM 2004 N N . LEU A 1 247 ? -19.677 -5.775 12.111 1.00 96.06 247 LEU A N 1
ATOM 2005 C CA . LEU A 1 247 ? -19.071 -6.601 11.064 1.00 96.06 247 LEU A CA 1
ATOM 2006 C C . LEU A 1 247 ? -18.664 -7.978 11.599 1.00 96.06 247 LEU A C 1
ATOM 2008 O O . LEU A 1 247 ? -18.950 -8.978 10.955 1.00 96.06 247 LEU A O 1
ATOM 2012 N N . PHE A 1 248 ? -18.042 -8.040 12.777 1.00 94.75 248 PHE A N 1
ATOM 2013 C CA . PHE A 1 248 ? -17.609 -9.295 13.392 1.00 94.75 248 PHE A CA 1
ATOM 2014 C C . PHE A 1 248 ? -18.791 -10.209 13.749 1.00 94.75 248 PHE A C 1
ATOM 2016 O O . PHE A 1 248 ? -18.742 -11.411 13.494 1.00 94.75 248 PHE A O 1
ATOM 2023 N N . ASP A 1 249 ? -19.875 -9.648 14.289 1.00 93.81 249 ASP A N 1
ATOM 2024 C CA . ASP A 1 249 ? -21.073 -10.417 14.641 1.00 93.81 249 ASP A CA 1
ATOM 2025 C C . ASP A 1 249 ? -21.831 -10.929 13.408 1.00 93.81 249 ASP A C 1
ATOM 2027 O O . ASP A 1 249 ? -22.447 -11.988 13.475 1.00 93.81 249 ASP A O 1
ATOM 2031 N N . GLY A 1 250 ? -21.760 -10.214 12.279 1.00 87.19 250 GLY A N 1
ATOM 2032 C CA . GLY A 1 250 ? -22.364 -10.631 11.009 1.00 87.19 250 GLY A CA 1
ATOM 2033 C C . GLY A 1 250 ? -21.567 -11.676 10.215 1.00 87.19 250 GLY A C 1
ATOM 2034 O O . GLY A 1 250 ? -22.062 -12.150 9.196 1.00 87.19 250 GLY A O 1
ATOM 2035 N N . VAL A 1 251 ? -20.343 -12.011 10.641 1.00 73.06 251 VAL A N 1
ATOM 2036 C CA . VAL A 1 251 ? -19.483 -13.037 10.013 1.00 73.06 251 VAL A CA 1
ATOM 2037 C C . VAL A 1 251 ? -19.679 -14.427 10.647 1.00 73.06 251 VAL A C 1
ATOM 2039 O O . VAL A 1 251 ? -19.279 -15.426 10.048 1.00 73.06 251 VAL A O 1
ATOM 2042 N N . LYS A 1 252 ? -20.296 -14.503 11.835 1.00 53.44 252 LYS A N 1
ATOM 2043 C CA . LYS A 1 252 ? -20.650 -15.763 12.515 1.00 53.44 252 LYS A CA 1
ATOM 2044 C C . LYS A 1 252 ? -21.901 -16.405 11.924 1.00 53.44 252 LYS A C 1
ATOM 2046 O O . LYS A 1 252 ? -21.915 -17.655 11.878 1.00 53.44 252 LYS A O 1
#

InterPro domains:
  IPR036770 Ankyrin repeat-containing domain superfamily [G3DSA:1.25.40.20] (20-249)
  IPR036770 Ankyrin repeat-containing domain superfamily [SSF48403] (28-244)

pLDDT: mean 89.6, std 14.0, range [37.31, 98.75]

Organism: NCBI:txid138851